Protein AF-A0A5B2Z620-F1 (afdb_monomer_lite)

pLDDT: mean 76.7, std 23.81, range [20.42, 98.31]

Foldseek 3Di:
DDDDDDPPPPPDPDDPDDDDDDDDDDDDDDDDDPDPVVVVVVVVVVVPPPPPQDQDWDWDADPQQQKIFIAGPQWDWDQPPDDVQWRIKTAHDDPDPPDDGQKIKTKGKDAQAPQPDAVVNVCVVVVVVQVVCVVVVQKAWDDWDWDDAPRFIWIWTWIWGPVDVAIKIKIWIWTDHRRMIMIIIMIHHPVCCVVCVVSVVNRRNRMDNHPPPPDDLSNVVSLLVVVVVVLVVLVVVVVVLVSVLVVVVVCVVVVVAALVRNLVVLVVSLVVLVVSLVVLVSDDHDPLLPLLSVLQSLLSVLQSQLSVLSSVCSVPVPVVSNVSSVVSNVSSVVSNVSSVVSSVVSVVVSVVVVVVVVVCVVVPDDPPDD

Radius of gyration: 27.53 Å; chains: 1; bounding box: 83×55×80 Å

Sequence (370 aa):
MQKTVVATTFLCFIVVLVTSAIYFPLGVGKTHSPQDQISQVRNSFQNYKYSNLTNEWLIYKNPDYHIKINYPSFLNADETNLHANQVVKFTIPSNNIHQLPDVEISIYVRSGLSTNATISDFVHDYHSLIYQSTVNGIIRPVSYNISHINGNEVIDQVYYDYSNDRTMKLNTINIIKDGELFSLFYIAQPGSFNQYINDFRNMVDSFVILPEKNTSLISILNNIDKYSHFFASITEQAAKLTGEYQKKIGEFQEGKITNTSMSELTSIYLKNFTNQLEKFEQIEAPKEFKPTKANMSNSFKNEIKSYQLFKDYLLTGNETKNQISTEFLSRSLEDELDAFRSYKDVVNRTFSESIDGLSSSIMGAKPSYL

Secondary structure (DSSP, 8-state):
----SS-SS---SS--------------------TTTHHHHHHHHHTTSSTT---PEEEEEETTTTEEEEEETTSEEE-SSPPTTEEEEEE---S-TTS--SEEEEEEEE--S-TT--HHHHHHHHHHHHHHHHHTTSEEEEEEEEEEETTEEEEEEEEEE-SSSS-EEEEEEEEEETTEEEEEEEEE-TTTHHHHHHHHHHHHHT-EE----S--HHHHHHHHHHHHHHHHHHHHHHHHHHHHHHHHHHHHHTTSS-HHHHHHHHHHHHHHHHHHHHHHHHSPPPGGGHHHHHHHHHHHHHHHHHHHHHHHHHHH--HHHHHHHHHHHHHHHHHHHHHHHHHHHHHHHHHHHHHHHHHHHHHT------

Structure (mmCIF, N/CA/C/O backbone):
data_AF-A0A5B2Z620-F1
#
_entry.id   AF-A0A5B2Z620-F1
#
loop_
_atom_site.group_PDB
_atom_site.id
_atom_site.type_symbol
_atom_site.label_atom_id
_atom_site.label_alt_id
_atom_site.label_comp_id
_atom_site.label_asym_id
_atom_site.label_entity_id
_atom_site.label_seq_id
_atom_site.pdbx_PDB_ins_code
_atom_site.Cartn_x
_atom_site.Cartn_y
_atom_site.Cartn_z
_atom_site.occupancy
_atom_site.B_iso_or_equiv
_atom_site.auth_seq_id
_atom_site.auth_comp_id
_atom_site.auth_asym_id
_atom_site.auth_atom_id
_atom_site.pdbx_PDB_model_num
ATOM 1 N N . MET A 1 1 ? 21.155 34.143 -2.554 1.00 36.59 1 MET A N 1
ATOM 2 C CA . MET A 1 1 ? 19.734 34.544 -2.511 1.00 36.59 1 MET A CA 1
ATOM 3 C C . MET A 1 1 ? 18.938 33.517 -3.302 1.00 36.59 1 MET A C 1
ATOM 5 O O . MET A 1 1 ? 18.836 33.647 -4.507 1.00 36.59 1 MET A O 1
ATOM 9 N N . GLN A 1 2 ? 18.467 32.462 -2.634 1.00 28.12 2 GLN A N 1
ATOM 10 C CA . GLN A 1 2 ? 17.385 31.582 -3.088 1.00 28.12 2 GLN A CA 1
ATOM 11 C C . GLN A 1 2 ? 16.942 30.775 -1.860 1.00 28.12 2 GLN A C 1
ATOM 13 O O . GLN A 1 2 ? 17.594 29.828 -1.436 1.00 28.12 2 GLN A O 1
ATOM 18 N N . LYS A 1 3 ? 15.907 31.301 -1.203 1.00 31.89 3 LYS A N 1
ATOM 19 C CA . LYS A 1 3 ? 15.056 30.596 -0.242 1.00 31.89 3 LYS A CA 1
ATOM 20 C C . LYS A 1 3 ? 13.898 29.976 -1.039 1.00 31.89 3 LYS A C 1
ATOM 22 O O . LYS A 1 3 ? 13.587 30.496 -2.112 1.00 31.89 3 LYS A O 1
ATOM 27 N N . THR A 1 4 ? 13.235 28.982 -0.437 1.00 28.73 4 THR A N 1
ATOM 28 C CA . THR A 1 4 ? 11.974 28.341 -0.881 1.00 28.73 4 THR A CA 1
ATOM 29 C C . THR A 1 4 ? 12.242 27.242 -1.915 1.00 28.73 4 THR A C 1
ATOM 31 O O . THR A 1 4 ? 12.768 27.522 -2.980 1.00 28.73 4 THR A O 1
ATOM 34 N N . VAL A 1 5 ? 12.060 25.955 -1.611 1.00 27.47 5 VAL A N 1
ATOM 35 C CA . VAL A 1 5 ? 10.802 25.206 -1.405 1.00 27.47 5 VAL A CA 1
ATOM 36 C C . VAL A 1 5 ? 11.064 24.085 -0.370 1.00 27.47 5 VAL A C 1
ATOM 38 O O . VAL A 1 5 ? 12.215 23.784 -0.091 1.00 27.47 5 VAL A O 1
ATOM 41 N N . VAL A 1 6 ? 10.022 23.462 0.190 1.00 29.03 6 VAL A N 1
ATOM 42 C CA . VAL A 1 6 ? 10.039 22.424 1.254 1.00 29.03 6 VAL A CA 1
ATOM 43 C C . VAL A 1 6 ? 9.995 22.977 2.689 1.00 29.03 6 VAL A C 1
ATOM 45 O O . VAL A 1 6 ? 10.823 22.687 3.544 1.00 29.03 6 VAL A O 1
ATOM 48 N N . ALA A 1 7 ? 8.965 23.779 2.967 1.00 27.25 7 ALA A N 1
ATOM 49 C CA . ALA A 1 7 ? 8.470 24.009 4.331 1.00 27.25 7 ALA A CA 1
ATOM 50 C C . ALA A 1 7 ? 6.931 24.129 4.384 1.00 27.25 7 ALA A C 1
ATOM 52 O O . ALA A 1 7 ? 6.391 24.732 5.305 1.00 27.25 7 ALA A O 1
ATOM 53 N N . THR A 1 8 ? 6.203 23.589 3.397 1.00 24.66 8 THR A N 1
ATOM 54 C CA . THR A 1 8 ? 4.755 23.853 3.231 1.00 24.66 8 THR A CA 1
ATOM 55 C C . THR A 1 8 ? 3.855 22.632 3.442 1.00 24.66 8 THR A C 1
ATOM 57 O O . THR A 1 8 ? 2.679 22.686 3.113 1.00 24.66 8 THR A O 1
ATOM 60 N N . THR A 1 9 ? 4.345 21.560 4.069 1.00 29.17 9 THR A N 1
ATOM 61 C CA . THR A 1 9 ? 3.486 20.416 4.463 1.00 29.17 9 THR A CA 1
ATOM 62 C C . THR A 1 9 ? 3.386 20.251 5.982 1.00 29.17 9 THR A C 1
ATOM 64 O O . THR A 1 9 ? 2.940 19.226 6.481 1.00 29.17 9 THR A O 1
ATOM 67 N N . PHE A 1 10 ? 3.791 21.267 6.747 1.00 32.22 10 PHE A N 1
ATOM 68 C CA . PHE A 1 10 ? 3.894 21.190 8.205 1.00 32.22 10 PHE A CA 1
ATOM 69 C C . PHE A 1 10 ? 2.972 22.200 8.897 1.00 32.22 10 PHE A C 1
ATOM 71 O O . PHE A 1 10 ? 3.429 23.076 9.624 1.00 32.22 10 PHE A O 1
ATOM 78 N N . LEU A 1 11 ? 1.661 22.101 8.643 1.00 25.75 11 LEU A N 1
ATOM 79 C CA . LEU A 1 11 ? 0.634 22.747 9.469 1.00 25.75 11 LEU A CA 1
ATOM 80 C C . LEU A 1 11 ? -0.768 22.159 9.202 1.00 25.75 11 LEU A C 1
ATOM 82 O O . LEU A 1 11 ? -1.590 22.796 8.556 1.00 25.75 11 LEU A O 1
ATOM 86 N N . CYS A 1 12 ? -1.054 20.942 9.674 1.00 24.61 12 CYS A N 1
ATOM 87 C CA . CYS A 1 12 ? -2.445 20.450 9.769 1.00 24.61 12 CYS A CA 1
ATOM 88 C C . CYS A 1 12 ? -2.764 19.658 11.050 1.00 24.61 12 CYS A C 1
ATOM 90 O O . CYS A 1 12 ? -3.906 19.260 11.240 1.00 24.61 12 CYS A O 1
ATOM 92 N N . PHE A 1 13 ? -1.824 19.497 11.986 1.00 28.72 13 PHE A N 1
ATOM 93 C CA . PHE A 1 13 ? -2.125 18.905 13.293 1.00 28.72 13 PHE A CA 1
ATOM 94 C C . PHE A 1 13 ? -2.287 19.991 14.351 1.00 28.72 13 PHE A C 1
ATOM 96 O O . PHE A 1 13 ? -1.330 20.404 14.995 1.00 28.72 13 PHE A O 1
ATOM 103 N N . ILE A 1 14 ? -3.517 20.493 14.407 1.00 30.06 14 ILE A N 1
ATOM 104 C CA . ILE A 1 14 ? -4.308 21.025 15.526 1.00 30.06 14 ILE A CA 1
ATOM 105 C C . ILE A 1 14 ? -5.443 21.746 14.804 1.00 30.06 14 ILE A C 1
ATOM 107 O O . ILE A 1 14 ? -5.203 22.804 14.239 1.00 30.06 14 ILE A O 1
ATOM 111 N N . VAL A 1 15 ? -6.620 21.120 14.745 1.00 25.41 15 VAL A N 1
ATOM 112 C CA . VAL A 1 15 ? -7.970 21.716 14.721 1.00 25.41 15 VAL A CA 1
ATOM 113 C C . VAL A 1 15 ? -8.945 20.570 14.411 1.00 25.41 15 VAL A C 1
ATOM 115 O O . VAL A 1 15 ? -9.320 20.302 13.275 1.00 25.41 15 VAL A O 1
ATOM 118 N N . VAL A 1 16 ? -9.386 19.889 15.469 1.00 28.22 16 VAL A N 1
ATOM 119 C CA . VAL A 1 16 ? -10.811 19.575 15.575 1.00 28.22 16 VAL A CA 1
ATOM 120 C C . VAL A 1 16 ? -11.455 20.890 15.995 1.00 28.22 16 VAL A C 1
ATOM 122 O O . VAL A 1 16 ? -11.247 21.314 17.127 1.00 28.22 16 VAL A O 1
ATOM 125 N N . LEU A 1 17 ? -12.114 21.571 15.051 1.00 26.08 17 LEU A N 1
ATOM 126 C CA . LEU A 1 17 ? -13.265 22.478 15.204 1.00 26.08 17 LEU A CA 1
ATOM 127 C C . LEU A 1 17 ? -13.460 23.316 13.918 1.00 26.08 17 LEU A C 1
ATOM 129 O O . LEU A 1 17 ? -12.515 23.892 13.400 1.00 26.08 17 LEU A O 1
ATOM 133 N N . VAL A 1 18 ? -14.727 23.467 13.506 1.00 23.94 18 VAL A N 1
ATOM 134 C CA . VAL A 1 18 ? -15.279 24.463 12.550 1.00 23.94 18 VAL A CA 1
ATOM 135 C C . VAL A 1 18 ? -15.608 23.982 11.106 1.00 23.94 18 VAL A C 1
ATOM 137 O O . VAL A 1 18 ? -14.841 24.117 10.164 1.00 23.94 18 VAL A O 1
ATOM 140 N N . THR A 1 19 ? -16.854 23.483 10.987 1.00 25.47 19 THR A N 1
ATOM 141 C CA . THR A 1 19 ? -17.913 23.757 9.967 1.00 25.47 19 THR A CA 1
ATOM 142 C C . THR A 1 19 ? -17.818 23.323 8.485 1.00 25.47 19 THR A C 1
ATOM 144 O O . THR A 1 19 ? -17.170 23.954 7.665 1.00 25.47 19 THR A O 1
ATOM 147 N N . SER A 1 20 ? -18.635 22.309 8.155 1.00 24.14 20 SER A N 1
ATOM 148 C CA . SER A 1 20 ? -19.767 22.238 7.186 1.00 24.14 20 SER A CA 1
ATOM 149 C C . SER A 1 20 ? -19.879 23.091 5.893 1.00 24.14 20 SER A C 1
ATOM 151 O O . SER A 1 20 ? -19.819 24.313 5.959 1.00 24.14 20 SER A O 1
ATOM 153 N N . ALA A 1 21 ? -20.399 22.396 4.848 1.00 24.11 21 ALA A N 1
ATOM 154 C CA . ALA A 1 21 ? -21.363 22.803 3.782 1.00 24.11 21 ALA A CA 1
ATOM 155 C C . ALA A 1 21 ? -20.802 23.426 2.466 1.00 24.11 21 ALA A C 1
ATOM 157 O O . ALA A 1 21 ? -19.840 24.167 2.544 1.00 24.11 21 ALA A O 1
ATOM 158 N N . ILE A 1 22 ? -21.315 23.271 1.220 1.00 26.27 22 ILE A N 1
ATOM 159 C CA . ILE A 1 22 ? -22.449 22.590 0.533 1.00 26.27 22 ILE A CA 1
ATOM 160 C C . ILE A 1 22 ? -22.339 22.910 -1.020 1.00 26.27 22 ILE A C 1
ATOM 162 O O . ILE A 1 22 ? -21.752 23.927 -1.371 1.00 26.27 22 ILE A O 1
ATOM 166 N N . TYR A 1 23 ? -23.005 22.123 -1.900 1.00 21.84 23 TYR A N 1
ATOM 167 C CA . TYR A 1 23 ? -23.559 22.392 -3.276 1.00 21.84 23 TYR A CA 1
ATOM 168 C C . TYR A 1 23 ? -22.793 22.129 -4.619 1.00 21.84 23 TYR A C 1
ATOM 170 O O . TYR A 1 23 ? -21.728 22.656 -4.910 1.00 21.84 23 TYR A O 1
ATOM 178 N N . PHE A 1 24 ? -23.500 21.338 -5.452 1.00 20.42 24 PHE A N 1
ATOM 179 C CA . PHE A 1 24 ? -23.490 20.952 -6.895 1.00 20.42 24 PHE A CA 1
ATOM 180 C C . PHE A 1 24 ? -24.088 22.072 -7.829 1.00 20.42 24 PHE A C 1
ATOM 182 O O . PHE A 1 24 ? -24.527 23.066 -7.251 1.00 20.42 24 PHE A O 1
ATOM 189 N N . PRO A 1 25 ? -24.370 21.933 -9.170 1.00 34.56 25 PRO A N 1
ATOM 190 C CA . PRO A 1 25 ? -23.857 21.081 -10.281 1.00 34.56 25 PRO A CA 1
ATOM 191 C C . PRO A 1 25 ? -23.851 21.713 -11.742 1.00 34.56 25 PRO A C 1
ATOM 193 O O . PRO A 1 25 ? -24.209 22.867 -11.936 1.00 34.56 25 PRO A O 1
ATOM 196 N N . LEU A 1 26 ? -23.591 20.851 -12.760 1.00 23.80 26 LEU A N 1
ATOM 197 C CA . LEU A 1 26 ? -24.113 20.746 -14.164 1.00 23.80 26 LEU A CA 1
ATOM 198 C C . LEU A 1 26 ? -23.683 21.697 -15.320 1.00 23.80 26 LEU A C 1
ATOM 200 O O . LEU A 1 26 ? -23.767 22.915 -15.230 1.00 23.80 26 LEU A O 1
ATOM 204 N N . GLY A 1 27 ? -23.440 21.095 -16.505 1.00 21.48 27 GLY A N 1
ATOM 205 C CA . GLY A 1 27 ? -23.559 21.746 -17.828 1.00 21.48 27 GLY A CA 1
ATOM 206 C C . GLY A 1 27 ? -23.139 20.877 -19.034 1.00 21.48 27 GLY A C 1
ATOM 207 O O . GLY A 1 27 ? -22.035 20.356 -19.060 1.00 21.48 27 GLY A O 1
ATOM 208 N N . VAL A 1 28 ? -24.027 20.718 -20.025 1.00 25.19 28 VAL A N 1
ATOM 209 C CA . VAL A 1 28 ? -24.058 19.700 -21.107 1.00 25.19 28 VAL A CA 1
ATOM 210 C C . VAL A 1 28 ? -23.745 20.321 -22.484 1.00 25.19 28 VAL A C 1
ATOM 212 O O . VAL A 1 28 ? -24.116 21.467 -22.713 1.00 25.19 28 VAL A O 1
ATOM 215 N N . GLY A 1 29 ? -23.197 19.563 -23.450 1.00 21.88 29 GLY A N 1
ATOM 216 C CA . GLY A 1 29 ? -23.268 19.937 -24.878 1.00 21.88 29 GLY A CA 1
ATOM 217 C C . GLY A 1 29 ? -22.596 18.968 -25.867 1.00 21.88 29 GLY A C 1
ATOM 218 O O . GLY A 1 29 ? -21.385 18.795 -25.835 1.00 21.88 29 GLY A O 1
ATOM 219 N N . LYS A 1 30 ? -23.385 18.354 -26.765 1.00 26.14 30 LYS A N 1
ATOM 220 C CA . LYS A 1 30 ? -22.972 17.479 -27.892 1.00 26.14 30 LYS A CA 1
ATOM 221 C C . LYS A 1 30 ? -22.801 18.276 -29.200 1.00 26.14 30 LYS A C 1
ATOM 223 O O . LYS A 1 30 ? -23.528 19.244 -29.392 1.00 26.14 30 LYS A O 1
ATOM 228 N N . THR A 1 31 ? -21.983 17.784 -30.145 1.00 24.66 31 THR A N 1
ATOM 229 C CA . THR A 1 31 ? -22.314 17.540 -31.586 1.00 24.66 31 THR A CA 1
ATOM 230 C C . THR A 1 31 ? -21.107 16.963 -32.371 1.00 24.66 31 THR A C 1
ATOM 232 O O . THR A 1 31 ? -19.966 17.111 -31.951 1.00 24.66 31 THR A O 1
ATOM 235 N N . HIS A 1 32 ? -21.379 16.197 -33.442 1.00 25.50 32 HIS A N 1
ATOM 236 C CA . HIS A 1 32 ? -20.504 15.229 -34.150 1.00 25.50 32 HIS A CA 1
ATOM 237 C C . HIS A 1 32 ? -19.580 15.823 -35.245 1.00 25.50 32 HIS A C 1
ATOM 239 O O . HIS A 1 32 ? -19.980 16.727 -35.967 1.00 25.50 32 HIS A O 1
ATOM 245 N N . SER A 1 33 ? -18.303 15.408 -35.274 1.00 32.59 33 SER A N 1
ATOM 246 C CA . SER A 1 33 ? -17.566 14.487 -36.191 1.00 32.59 33 SER A CA 1
ATOM 247 C C . SER A 1 33 ? -17.372 14.870 -37.675 1.00 32.59 33 SER A C 1
ATOM 249 O O . SER A 1 33 ? -18.254 14.653 -38.503 1.00 32.59 33 SER A O 1
ATOM 251 N N . PRO A 1 34 ? -16.130 15.278 -38.021 1.00 26.19 34 PRO A N 1
ATOM 252 C CA . PRO A 1 34 ? -15.514 15.172 -39.354 1.00 26.19 34 PRO A CA 1
ATOM 253 C C . PRO A 1 34 ? -14.462 14.032 -39.479 1.00 26.19 34 PRO A C 1
ATOM 255 O O . PRO A 1 34 ? -13.553 14.108 -40.308 1.00 26.19 34 PRO A O 1
ATOM 258 N N . GLN A 1 35 ? -14.498 12.999 -38.624 1.00 29.34 35 GLN A N 1
ATOM 259 C CA . GLN A 1 35 ? -13.332 12.126 -38.369 1.00 29.34 35 GLN A CA 1
ATOM 260 C C . GLN A 1 35 ? -13.066 10.988 -39.377 1.00 29.34 35 GLN A C 1
ATOM 262 O O . GLN A 1 35 ? -11.947 10.466 -39.404 1.00 29.34 35 GLN A O 1
ATOM 267 N N . ASP A 1 36 ? -13.999 10.647 -40.265 1.00 31.50 36 ASP A N 1
ATOM 268 C CA . ASP A 1 36 ? -13.849 9.430 -41.085 1.00 31.50 36 ASP A CA 1
ATOM 269 C C . ASP A 1 36 ? -13.071 9.624 -42.397 1.00 31.50 36 ASP A C 1
ATOM 271 O O . ASP A 1 36 ? -12.568 8.657 -42.964 1.00 31.50 36 ASP A O 1
ATOM 275 N N . GLN A 1 37 ? -12.851 10.865 -42.846 1.00 29.36 37 GLN A N 1
ATOM 276 C CA . GLN A 1 37 ? -12.058 11.142 -44.058 1.00 29.36 37 GLN A CA 1
ATOM 277 C C . GLN A 1 37 ? -10.590 11.503 -43.765 1.00 29.36 37 GLN A C 1
ATOM 279 O O . GLN A 1 37 ? -9.735 11.411 -44.643 1.00 29.36 37 GLN A O 1
ATOM 284 N N . ILE A 1 38 ? -10.258 11.830 -42.510 1.00 30.38 38 ILE A N 1
ATOM 285 C CA . ILE A 1 38 ? -8.881 12.135 -42.079 1.00 30.38 38 ILE A CA 1
ATOM 286 C C . ILE A 1 38 ? -8.110 10.852 -41.707 1.00 30.38 38 ILE A C 1
ATOM 288 O O . ILE A 1 38 ? -6.882 10.806 -41.804 1.00 30.38 38 ILE A O 1
ATOM 292 N N . SER A 1 39 ? -8.814 9.778 -41.346 1.00 31.75 39 SER A N 1
ATOM 293 C CA . SER A 1 39 ? -8.210 8.522 -40.879 1.00 31.75 39 SER A CA 1
ATOM 294 C C . SER A 1 39 ? -7.532 7.709 -41.993 1.00 31.75 39 SER A C 1
ATOM 296 O O . SER A 1 39 ? -6.534 7.040 -41.735 1.00 31.75 39 SER A O 1
ATOM 298 N N . GLN A 1 40 ? -7.980 7.823 -43.250 1.00 29.34 40 GLN A N 1
ATOM 299 C CA . GLN A 1 40 ? -7.362 7.098 -44.373 1.00 29.34 40 GLN A CA 1
ATOM 300 C C . GLN A 1 40 ? -6.086 7.766 -44.915 1.00 29.34 40 GLN A C 1
ATOM 302 O O . GLN A 1 40 ? -5.177 7.061 -45.340 1.00 29.34 40 GLN A O 1
ATOM 307 N N . VAL A 1 41 ? -5.953 9.095 -44.815 1.00 30.69 41 VAL A N 1
ATOM 308 C CA . VAL A 1 41 ? -4.718 9.815 -45.197 1.00 30.69 41 VAL A CA 1
ATOM 309 C C . VAL A 1 41 ? -3.681 9.789 -44.063 1.00 30.69 41 VAL A C 1
ATOM 311 O O . VAL A 1 41 ? -2.478 9.763 -44.311 1.00 30.69 41 VAL A O 1
ATOM 314 N N . ARG A 1 42 ? -4.117 9.726 -42.798 1.00 30.62 42 ARG A N 1
ATOM 315 C CA . ARG A 1 42 ? -3.221 9.657 -41.629 1.00 30.62 42 ARG A CA 1
ATOM 316 C C . ARG A 1 42 ? -2.478 8.317 -41.525 1.00 30.62 42 ARG A C 1
ATOM 318 O O . ARG A 1 42 ? -1.306 8.311 -41.156 1.00 30.62 42 ARG A O 1
ATOM 325 N N . ASN A 1 43 ? -3.106 7.211 -41.929 1.00 31.44 43 ASN A N 1
ATOM 326 C CA . ASN A 1 43 ? -2.484 5.882 -41.898 1.00 31.44 43 ASN A CA 1
ATOM 327 C C . ASN A 1 43 ? -1.395 5.690 -42.971 1.00 31.44 43 ASN A C 1
ATOM 329 O O . ASN A 1 43 ? -0.460 4.924 -42.755 1.00 31.44 43 ASN A O 1
ATOM 333 N N . SER A 1 44 ? -1.436 6.433 -44.085 1.00 27.84 44 SER A N 1
ATOM 334 C CA . SER A 1 44 ? -0.376 6.387 -45.106 1.00 27.84 44 SER A CA 1
ATOM 335 C C . SER A 1 44 ? 0.872 7.214 -44.758 1.00 27.84 44 SER A C 1
ATOM 337 O O . SER A 1 44 ? 1.922 6.987 -45.349 1.00 27.84 44 SER A O 1
ATOM 339 N N . PHE A 1 45 ? 0.799 8.132 -43.784 1.00 28.67 45 PHE A N 1
ATOM 340 C CA . PHE A 1 45 ? 1.950 8.940 -43.341 1.00 28.67 45 PHE A CA 1
ATOM 341 C C . PHE A 1 45 ? 2.707 8.354 -42.134 1.00 28.67 45 PHE A C 1
ATOM 343 O O . PHE A 1 45 ? 3.865 8.711 -41.922 1.00 28.67 45 PHE A O 1
ATOM 350 N N . GLN A 1 46 ? 2.102 7.440 -41.366 1.00 33.41 46 GLN A N 1
ATOM 351 C CA . GLN A 1 46 ? 2.739 6.830 -40.186 1.00 33.41 46 GLN A CA 1
ATOM 352 C C . GLN A 1 46 ? 3.788 5.761 -40.542 1.00 33.41 46 GLN A C 1
ATOM 354 O O . GLN A 1 46 ? 4.789 5.621 -39.845 1.00 33.41 46 GLN A O 1
ATOM 359 N N . ASN A 1 47 ? 3.646 5.086 -41.687 1.00 33.88 47 ASN A N 1
ATOM 360 C CA . ASN A 1 47 ? 4.603 4.058 -42.117 1.00 33.88 47 ASN A CA 1
ATOM 361 C C . ASN A 1 47 ? 5.914 4.616 -42.701 1.00 33.88 47 ASN A C 1
ATOM 363 O O . ASN A 1 47 ? 6.851 3.854 -42.914 1.00 33.88 47 ASN A O 1
ATOM 367 N N . TYR A 1 48 ? 6.012 5.928 -42.952 1.00 29.31 48 TYR A N 1
ATOM 368 C CA . TYR A 1 48 ? 7.176 6.519 -43.629 1.00 29.31 48 TYR A CA 1
ATOM 369 C C . TYR A 1 48 ? 8.184 7.194 -42.681 1.00 29.31 48 TYR A C 1
ATOM 371 O O . TYR A 1 48 ? 9.257 7.593 -43.125 1.00 29.31 48 TYR A O 1
ATOM 379 N N . LYS A 1 49 ? 7.871 7.354 -41.383 1.00 38.25 49 LYS A N 1
ATOM 380 C CA . LYS A 1 49 ? 8.659 8.231 -40.489 1.00 38.25 49 LYS A CA 1
ATOM 381 C C . LYS A 1 49 ? 9.596 7.536 -39.497 1.00 38.25 49 LYS A C 1
ATOM 383 O O . LYS A 1 49 ? 10.319 8.231 -38.791 1.00 38.25 49 LYS A O 1
ATOM 388 N N . TYR A 1 50 ? 9.646 6.206 -39.472 1.00 45.75 50 TYR A N 1
ATOM 389 C CA . TYR A 1 50 ? 10.440 5.467 -38.479 1.00 45.75 50 TYR A CA 1
ATOM 390 C C . TYR A 1 50 ? 11.556 4.589 -39.063 1.00 45.75 50 TYR A C 1
ATOM 392 O O . TYR A 1 50 ? 12.256 3.920 -38.312 1.00 45.75 50 TYR A O 1
ATOM 400 N N . SER A 1 51 ? 11.806 4.633 -40.375 1.00 40.94 51 SER A N 1
ATOM 401 C CA . SER A 1 51 ? 12.863 3.831 -41.014 1.00 40.94 51 SER A CA 1
ATOM 402 C C . SER A 1 51 ? 14.296 4.345 -40.786 1.00 40.94 51 SER A C 1
ATOM 404 O O . SER A 1 51 ? 15.229 3.723 -41.277 1.00 40.94 51 SER A O 1
ATOM 406 N N . ASN A 1 52 ? 14.477 5.459 -40.062 1.00 42.25 52 ASN A N 1
ATOM 407 C CA . ASN A 1 52 ? 15.779 6.087 -39.778 1.00 42.25 52 ASN A CA 1
ATOM 408 C C . ASN A 1 52 ? 16.000 6.370 -38.277 1.00 42.25 52 ASN A C 1
ATOM 410 O O . ASN A 1 52 ? 16.747 7.282 -37.923 1.00 42.25 52 ASN A O 1
ATOM 414 N N . LEU A 1 53 ? 15.340 5.631 -37.380 1.00 54.03 53 LEU A N 1
ATOM 415 C CA . LEU A 1 53 ? 15.713 5.664 -35.966 1.00 54.03 53 LEU A CA 1
ATOM 416 C C . LEU A 1 53 ? 17.070 4.970 -35.813 1.00 54.03 53 LEU A C 1
ATOM 418 O O . LEU A 1 53 ? 17.254 3.842 -36.266 1.00 54.03 53 LEU A O 1
ATOM 422 N N . THR A 1 54 ? 18.045 5.659 -35.228 1.00 51.50 54 THR A N 1
ATOM 423 C CA . THR A 1 54 ? 19.331 5.048 -34.897 1.00 51.50 54 THR A CA 1
ATOM 424 C C . THR A 1 54 ? 19.087 3.960 -33.848 1.00 51.50 54 THR A C 1
ATOM 426 O O . THR A 1 54 ? 18.479 4.222 -32.815 1.00 51.50 54 THR A O 1
ATOM 429 N N . ASN A 1 55 ? 19.547 2.730 -34.104 1.00 67.75 55 ASN A N 1
ATOM 430 C CA . ASN A 1 55 ? 19.430 1.575 -33.193 1.00 67.75 55 ASN A CA 1
ATOM 431 C C . ASN A 1 55 ? 20.357 1.694 -31.964 1.00 67.75 55 ASN A C 1
ATOM 433 O O . ASN A 1 55 ? 20.998 0.727 -31.549 1.00 67.75 55 ASN A O 1
ATOM 437 N N . GLU A 1 56 ? 20.496 2.893 -31.408 1.00 89.44 56 GLU A N 1
ATOM 438 C CA . GLU A 1 56 ? 21.282 3.116 -30.205 1.00 89.44 56 GLU A CA 1
ATOM 439 C C . GLU A 1 56 ? 20.478 2.677 -28.982 1.00 89.44 56 GLU A C 1
ATOM 441 O O . GLU A 1 56 ? 19.305 3.013 -28.828 1.00 89.44 56 GLU A O 1
ATOM 446 N N . TRP A 1 57 ? 21.120 1.907 -28.107 1.00 92.94 57 TRP A N 1
ATOM 447 C CA . TRP A 1 57 ? 20.534 1.451 -26.853 1.00 92.94 57 TRP A CA 1
ATOM 448 C C . TRP A 1 57 ? 20.997 2.363 -25.721 1.00 92.94 57 TRP A C 1
ATOM 450 O O . TRP A 1 57 ? 22.192 2.485 -25.450 1.00 92.94 57 TRP A O 1
ATOM 460 N N . LEU A 1 58 ? 20.040 2.998 -25.057 1.00 93.50 58 LEU A N 1
ATOM 461 C CA . LEU A 1 58 ? 20.248 3.802 -23.863 1.00 93.50 58 LEU A CA 1
ATOM 462 C C . LEU A 1 58 ? 20.140 2.929 -22.614 1.00 93.50 58 LEU A C 1
ATOM 464 O O . LEU A 1 58 ? 19.633 1.810 -22.652 1.00 93.50 58 LEU A O 1
ATOM 468 N N . ILE A 1 59 ? 20.623 3.450 -21.488 1.00 96.12 59 ILE A N 1
ATOM 469 C CA . ILE A 1 59 ? 20.560 2.774 -20.193 1.00 96.12 59 ILE A CA 1
ATOM 470 C C . ILE A 1 59 ? 19.684 3.595 -19.257 1.00 96.12 59 ILE A C 1
ATOM 472 O O . ILE A 1 59 ? 20.023 4.731 -18.930 1.00 96.12 59 ILE A O 1
ATOM 476 N N . TYR A 1 60 ? 18.609 2.990 -18.769 1.00 96.75 60 TYR A N 1
ATOM 477 C CA . TYR A 1 60 ? 17.823 3.502 -17.658 1.00 96.75 60 TYR A CA 1
ATOM 478 C C . TYR A 1 60 ? 18.320 2.881 -16.349 1.00 96.75 60 TYR A C 1
ATOM 480 O O . TYR A 1 60 ? 18.624 1.686 -16.285 1.00 96.75 60 TYR A O 1
ATOM 488 N N . LYS A 1 61 ? 18.425 3.701 -15.304 1.00 94.56 61 LYS A N 1
ATOM 489 C CA . LYS A 1 61 ? 18.758 3.269 -13.945 1.00 94.56 61 LYS A CA 1
ATOM 490 C C . LYS A 1 61 ? 17.804 3.950 -12.984 1.00 94.56 61 LYS A C 1
ATOM 492 O O . LYS A 1 61 ? 17.726 5.173 -13.007 1.00 94.56 61 LYS A O 1
ATOM 497 N N . ASN A 1 62 ? 17.188 3.170 -12.107 1.00 93.38 62 ASN A N 1
ATOM 498 C CA . ASN A 1 62 ? 16.456 3.710 -10.976 1.00 93.38 62 ASN A CA 1
ATOM 499 C C . ASN A 1 62 ? 17.198 3.341 -9.682 1.00 93.38 62 ASN A C 1
ATOM 501 O O . ASN A 1 62 ? 17.292 2.152 -9.356 1.00 93.38 62 ASN A O 1
ATOM 505 N N . PRO A 1 63 ? 17.779 4.320 -8.967 1.00 84.06 63 PRO A N 1
ATOM 506 C CA . PRO A 1 63 ? 18.521 4.046 -7.745 1.00 84.06 63 PRO A CA 1
ATOM 507 C C . PRO A 1 63 ? 17.619 3.622 -6.581 1.00 84.06 63 PRO A C 1
ATOM 509 O O . PRO A 1 63 ? 18.113 2.906 -5.715 1.00 84.06 63 PRO A O 1
ATOM 512 N N . ASP A 1 64 ? 16.342 4.011 -6.576 1.00 83.94 64 ASP A N 1
ATOM 513 C CA . ASP A 1 64 ? 15.408 3.762 -5.470 1.00 83.94 64 ASP A CA 1
ATOM 514 C C . ASP A 1 64 ? 14.940 2.310 -5.418 1.00 83.94 64 ASP A C 1
ATOM 516 O O . ASP A 1 64 ? 14.748 1.766 -4.336 1.00 83.94 64 ASP A O 1
ATOM 520 N N . TYR A 1 65 ? 14.804 1.687 -6.589 1.00 89.88 65 TYR A N 1
ATOM 521 C CA . TYR A 1 65 ? 14.437 0.276 -6.744 1.00 89.88 65 TYR A CA 1
ATOM 522 C C . TYR A 1 65 ? 15.618 -0.605 -7.162 1.00 89.88 65 TYR A C 1
ATOM 524 O O . TYR A 1 65 ? 15.442 -1.773 -7.490 1.00 89.88 65 TYR A O 1
ATOM 532 N N . HIS A 1 66 ? 16.827 -0.038 -7.204 1.00 91.00 66 HIS A N 1
ATOM 533 C CA . HIS A 1 66 ? 18.055 -0.741 -7.580 1.00 91.00 66 HIS A CA 1
ATOM 534 C C . HIS A 1 66 ? 17.963 -1.485 -8.924 1.00 91.00 66 HIS A C 1
ATOM 536 O O . HIS A 1 66 ? 18.598 -2.517 -9.117 1.00 91.00 66 HIS A O 1
ATOM 542 N N . ILE A 1 67 ? 17.217 -0.949 -9.890 1.00 94.81 67 ILE A N 1
ATOM 543 C CA . ILE A 1 67 ? 17.055 -1.569 -11.210 1.00 94.81 67 ILE A CA 1
ATOM 544 C C . ILE A 1 67 ? 17.872 -0.853 -12.281 1.00 94.81 67 ILE A C 1
ATOM 546 O O . ILE A 1 67 ? 18.089 0.363 -12.251 1.00 94.81 67 ILE A O 1
ATOM 550 N N . LYS A 1 68 ? 18.291 -1.625 -13.280 1.00 96.12 68 LYS A N 1
ATOM 551 C CA . LYS A 1 68 ? 18.840 -1.132 -14.541 1.00 96.12 68 LYS A CA 1
ATOM 552 C C . LYS A 1 68 ? 18.203 -1.894 -15.698 1.00 96.12 68 LYS A C 1
ATOM 554 O O . LYS A 1 68 ? 18.034 -3.106 -15.614 1.00 96.12 68 LYS A O 1
ATOM 559 N N . ILE A 1 69 ? 17.922 -1.192 -16.791 1.00 97.56 69 ILE A N 1
ATOM 560 C CA . ILE A 1 69 ? 17.459 -1.788 -18.047 1.00 97.56 69 ILE A CA 1
ATOM 561 C C . ILE A 1 69 ? 18.019 -0.994 -19.229 1.00 97.56 69 ILE A C 1
ATOM 563 O O . ILE A 1 69 ? 18.157 0.229 -19.151 1.00 97.56 69 ILE A O 1
ATOM 567 N N . ASN A 1 70 ? 18.373 -1.673 -20.315 1.00 97.44 70 ASN A N 1
ATOM 568 C CA . ASN A 1 70 ? 18.676 -1.008 -21.575 1.00 97.44 70 ASN A CA 1
ATOM 569 C C . ASN A 1 70 ? 17.372 -0.801 -22.352 1.00 97.44 70 ASN A C 1
ATOM 571 O O . ASN A 1 70 ? 16.489 -1.649 -22.291 1.00 97.44 70 ASN A O 1
ATOM 575 N N . TYR A 1 71 ? 17.252 0.292 -23.100 1.00 96.06 71 TYR A N 1
ATOM 576 C CA . TYR A 1 71 ? 16.077 0.575 -23.924 1.00 96.06 71 TYR A CA 1
ATOM 577 C C . TYR A 1 71 ? 16.466 1.268 -25.237 1.00 96.06 71 TYR A C 1
ATOM 579 O O . TYR A 1 71 ? 17.471 1.982 -25.264 1.00 96.06 71 TYR A O 1
ATOM 587 N N . PRO A 1 72 ? 15.712 1.080 -26.332 1.00 93.31 72 PRO A N 1
ATOM 588 C CA . PRO A 1 72 ? 15.984 1.778 -27.584 1.00 93.31 72 PRO A CA 1
ATOM 589 C C . PRO A 1 72 ? 15.849 3.297 -27.443 1.00 93.31 72 PRO A C 1
ATOM 591 O O . PRO A 1 72 ? 14.883 3.785 -26.859 1.00 93.31 72 PRO A O 1
ATOM 594 N N . SER A 1 73 ? 16.768 4.053 -28.043 1.00 90.69 73 SER A N 1
ATOM 595 C CA . SER A 1 73 ? 16.807 5.524 -27.985 1.00 90.69 73 SER A CA 1
ATOM 596 C C . SER A 1 73 ? 15.575 6.221 -28.569 1.00 90.69 73 SER A C 1
ATOM 598 O O . SER A 1 73 ? 15.331 7.391 -28.283 1.00 90.69 73 SER A O 1
ATOM 600 N N . PHE A 1 74 ? 14.784 5.516 -29.382 1.00 87.38 74 PHE A N 1
ATOM 601 C CA . PHE A 1 74 ? 13.535 6.038 -29.928 1.00 87.38 74 PHE A CA 1
ATOM 602 C C . PHE A 1 74 ? 12.374 6.036 -28.929 1.00 87.38 74 PHE A C 1
ATOM 604 O O . PHE A 1 74 ? 11.340 6.646 -29.209 1.00 87.38 74 PHE A O 1
ATOM 611 N N . LEU A 1 75 ? 12.512 5.343 -27.796 1.00 91.38 75 LEU A N 1
ATOM 612 C CA . LEU A 1 75 ? 11.556 5.405 -26.700 1.00 91.38 75 LEU A CA 1
ATOM 613 C C . LEU A 1 75 ? 11.938 6.536 -25.746 1.00 91.38 75 LEU A C 1
ATOM 615 O O . LEU A 1 75 ? 13.101 6.713 -25.394 1.00 91.38 75 LEU A O 1
ATOM 619 N N . ASN A 1 76 ? 10.937 7.270 -25.276 1.00 92.62 76 ASN A N 1
ATOM 620 C CA . ASN A 1 76 ? 11.089 8.236 -24.203 1.00 92.62 76 ASN A CA 1
ATOM 621 C C . ASN A 1 76 ? 10.816 7.562 -22.855 1.00 92.62 76 ASN A C 1
ATOM 623 O O . ASN A 1 76 ? 9.710 7.057 -22.655 1.00 92.62 76 ASN A O 1
ATOM 627 N N . ALA A 1 77 ? 11.796 7.581 -21.951 1.00 95.00 77 ALA A N 1
ATOM 628 C CA . ALA A 1 77 ? 11.628 7.169 -20.561 1.00 95.00 77 ALA A CA 1
ATOM 629 C C . ALA A 1 77 ? 11.075 8.342 -19.736 1.00 95.00 77 ALA A C 1
ATOM 631 O O . ALA A 1 77 ? 11.679 9.412 -19.701 1.00 95.00 77 ALA A O 1
ATOM 632 N N . ASP A 1 78 ? 9.934 8.149 -19.079 1.00 92.62 78 ASP A N 1
ATOM 633 C CA . ASP A 1 78 ? 9.249 9.172 -18.287 1.00 92.62 78 ASP A CA 1
ATOM 634 C C . ASP A 1 78 ? 8.912 8.628 -16.891 1.00 92.62 78 ASP A C 1
ATOM 636 O O . ASP A 1 78 ? 8.343 7.542 -16.752 1.00 92.62 78 ASP A O 1
ATOM 640 N N . GLU A 1 79 ? 9.270 9.398 -15.865 1.00 93.69 79 GLU A N 1
ATOM 641 C CA . GLU A 1 79 ? 9.009 9.103 -14.450 1.00 93.69 79 GLU A CA 1
ATOM 642 C C . GLU A 1 79 ? 7.916 10.011 -13.851 1.00 93.69 79 GLU A C 1
ATOM 644 O O . GLU A 1 79 ? 7.697 10.045 -12.642 1.00 93.69 79 GLU A O 1
ATOM 649 N N . THR A 1 80 ? 7.221 10.787 -14.685 1.00 90.06 80 THR A N 1
ATOM 650 C CA . THR A 1 80 ? 6.187 11.733 -14.254 1.00 90.06 80 THR A CA 1
ATOM 651 C C . THR A 1 80 ? 4.774 11.196 -14.486 1.00 90.06 80 THR A C 1
ATOM 653 O O . THR A 1 80 ? 4.511 10.421 -15.414 1.00 90.06 80 THR A O 1
ATOM 656 N N . ASN A 1 81 ? 3.829 11.651 -13.649 1.00 89.06 81 ASN A N 1
ATOM 657 C CA . ASN A 1 81 ? 2.406 11.284 -13.716 1.00 89.06 81 ASN A CA 1
ATOM 658 C C . ASN A 1 81 ? 2.188 9.762 -13.783 1.00 89.06 81 ASN A C 1
ATOM 660 O O . ASN A 1 81 ? 1.434 9.267 -14.622 1.00 89.06 81 ASN A O 1
ATOM 664 N N . LEU A 1 82 ? 2.915 9.032 -12.941 1.00 90.25 82 LEU A N 1
ATOM 665 C CA . LEU A 1 82 ? 2.899 7.578 -12.896 1.00 90.25 82 LEU A CA 1
ATOM 666 C C . LEU A 1 82 ? 1.713 7.054 -12.080 1.00 90.25 82 LEU A C 1
ATOM 668 O O . LEU A 1 82 ? 1.245 7.697 -11.137 1.00 90.25 82 LEU A O 1
ATOM 672 N N . HIS A 1 83 ? 1.242 5.860 -12.428 1.00 89.31 83 HIS A N 1
ATOM 673 C CA . HIS A 1 83 ? 0.308 5.114 -11.594 1.00 89.31 83 HIS A CA 1
ATOM 674 C C . HIS A 1 83 ? 0.977 4.649 -10.294 1.00 89.31 83 HIS A C 1
ATOM 676 O O . HIS A 1 83 ? 2.201 4.587 -10.186 1.00 89.31 83 HIS A O 1
ATOM 682 N N . ALA A 1 84 ? 0.168 4.271 -9.300 1.00 86.31 84 ALA A N 1
ATOM 683 C CA . ALA A 1 84 ? 0.691 3.684 -8.070 1.00 86.31 84 ALA A CA 1
ATOM 684 C C . ALA A 1 84 ? 1.601 2.485 -8.389 1.00 86.31 84 ALA A C 1
ATOM 686 O O . ALA A 1 84 ? 1.228 1.618 -9.183 1.00 86.31 84 ALA A O 1
ATOM 687 N N . ASN A 1 85 ? 2.774 2.444 -7.752 1.00 90.75 85 ASN A N 1
ATOM 688 C CA . ASN A 1 85 ? 3.819 1.426 -7.931 1.00 90.75 85 ASN A CA 1
ATOM 689 C C . ASN A 1 85 ? 4.501 1.403 -9.309 1.00 90.75 85 ASN A C 1
ATOM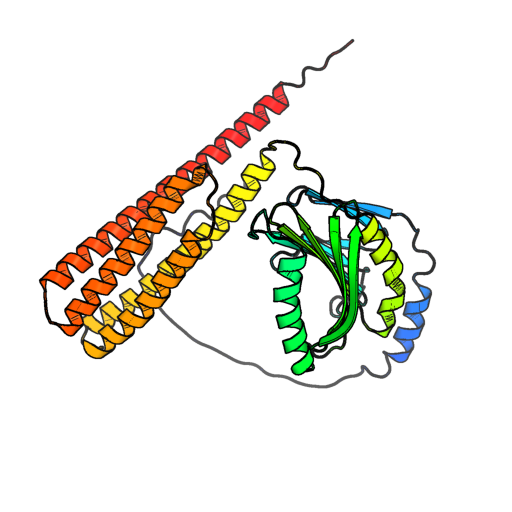 691 O O . ASN A 1 85 ? 5.390 0.582 -9.513 1.00 90.75 85 ASN A O 1
ATOM 695 N N . GLN A 1 86 ? 4.114 2.261 -10.254 1.00 95.19 86 GLN A N 1
ATOM 696 C CA . GLN A 1 86 ? 4.821 2.395 -11.523 1.00 95.19 86 GLN A CA 1
ATOM 697 C C . GLN A 1 86 ? 6.096 3.210 -11.289 1.00 95.19 86 GLN A C 1
ATOM 699 O O . GLN A 1 86 ? 6.061 4.258 -10.651 1.00 95.19 86 GLN A O 1
ATOM 704 N N . VAL A 1 87 ? 7.220 2.707 -11.791 1.00 95.19 87 VAL A N 1
ATOM 705 C CA . VAL A 1 87 ? 8.553 3.300 -11.614 1.00 95.19 87 VAL A CA 1
ATOM 706 C C . VAL A 1 87 ? 8.944 4.141 -12.819 1.00 95.19 87 VAL A C 1
ATOM 708 O O . VAL A 1 87 ? 9.488 5.228 -12.676 1.00 95.19 87 VAL A O 1
ATOM 711 N N . VAL A 1 88 ? 8.654 3.638 -14.017 1.00 97.38 88 VAL A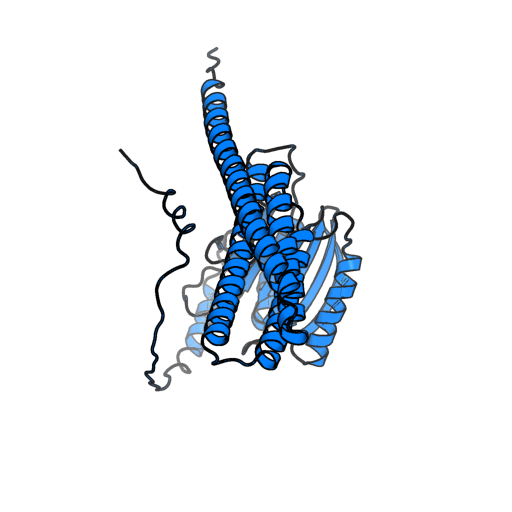 N 1
ATOM 712 C CA . VAL A 1 88 ? 8.957 4.308 -15.282 1.00 97.38 88 VAL A CA 1
ATOM 713 C C . VAL A 1 88 ? 8.025 3.791 -16.368 1.00 97.38 88 VAL A C 1
ATOM 715 O O . VAL A 1 88 ? 7.635 2.616 -16.354 1.00 97.38 88 VAL A O 1
ATOM 718 N N . LYS A 1 89 ? 7.699 4.660 -17.325 1.00 96.31 89 LYS A N 1
ATOM 719 C CA . LYS A 1 89 ? 7.073 4.287 -18.598 1.00 96.31 89 LYS A CA 1
ATOM 720 C C . LYS A 1 89 ? 7.980 4.674 -19.766 1.00 96.31 89 LYS A C 1
ATOM 722 O O . LYS A 1 89 ? 8.537 5.768 -19.795 1.00 96.31 89 LYS A O 1
ATOM 727 N N . PHE A 1 90 ? 8.111 3.781 -20.735 1.00 95.62 90 PHE A N 1
ATOM 728 C CA . PHE A 1 90 ? 8.800 3.984 -22.000 1.00 95.62 90 PHE A CA 1
ATOM 729 C C . PHE A 1 90 ? 7.755 4.057 -23.107 1.00 95.62 90 PHE A C 1
ATOM 731 O O . PHE A 1 90 ? 6.980 3.120 -23.313 1.00 95.62 90 PHE A O 1
ATOM 738 N N . THR A 1 91 ? 7.717 5.178 -23.816 1.00 92.88 91 THR A N 1
ATOM 739 C CA . THR A 1 91 ? 6.693 5.443 -24.835 1.00 92.88 91 THR A CA 1
ATOM 740 C C . THR A 1 91 ? 7.323 5.924 -26.127 1.00 92.88 91 THR A C 1
ATOM 742 O O . THR A 1 91 ? 8.355 6.593 -26.120 1.00 92.88 91 THR A O 1
ATOM 745 N N . ILE A 1 92 ? 6.699 5.603 -27.257 1.00 87.38 92 ILE A N 1
ATOM 746 C CA . ILE A 1 92 ? 7.070 6.220 -28.531 1.00 87.38 92 ILE A CA 1
ATOM 747 C C . ILE A 1 92 ? 6.587 7.678 -28.492 1.00 87.38 92 ILE A C 1
ATOM 749 O O . ILE A 1 92 ? 5.415 7.905 -28.175 1.00 87.38 92 ILE A O 1
ATOM 753 N N . PRO A 1 93 ? 7.433 8.669 -28.830 1.00 78.81 93 PRO A N 1
ATOM 754 C CA . PRO A 1 93 ? 7.009 10.059 -28.928 1.00 78.81 93 PRO A CA 1
ATOM 755 C C . PRO A 1 93 ? 5.799 10.194 -29.861 1.00 78.81 93 PRO A C 1
ATOM 757 O O . PRO A 1 93 ? 5.900 9.981 -31.071 1.00 78.81 93 PRO A O 1
ATOM 760 N N . SER A 1 94 ? 4.644 10.539 -29.290 1.00 73.62 94 SER A N 1
ATOM 761 C CA . SER A 1 94 ? 3.414 10.797 -30.035 1.00 73.62 94 SER A CA 1
ATOM 762 C C . SER A 1 94 ? 3.197 12.298 -30.151 1.00 73.62 94 SER A C 1
ATOM 764 O O . SER A 1 94 ? 3.194 13.022 -29.158 1.00 73.62 94 SER A O 1
ATOM 766 N N . ASN A 1 95 ? 2.936 12.771 -31.368 1.00 61.88 95 ASN A N 1
ATOM 767 C CA . ASN A 1 95 ? 2.550 14.166 -31.600 1.00 61.88 95 ASN A CA 1
ATOM 768 C C . ASN A 1 95 ? 1.106 14.456 -31.154 1.00 61.88 95 ASN A C 1
ATOM 770 O O . ASN A 1 95 ? 0.634 15.580 -31.304 1.00 61.88 95 ASN A O 1
ATOM 774 N N . ASN A 1 96 ? 0.375 13.444 -30.675 1.00 62.66 96 ASN A N 1
ATOM 775 C CA . ASN A 1 96 ? -1.050 13.526 -30.408 1.00 62.66 96 ASN A CA 1
ATOM 776 C C . ASN A 1 96 ? -1.339 13.151 -28.949 1.00 62.66 96 ASN A C 1
ATOM 778 O O . ASN A 1 96 ? -1.593 11.993 -28.627 1.00 62.66 96 ASN A O 1
ATOM 782 N N . ILE A 1 97 ? -1.329 14.158 -28.074 1.00 55.66 97 ILE A N 1
ATOM 783 C CA . ILE A 1 97 ? -1.529 14.040 -26.616 1.00 55.66 97 ILE A CA 1
ATOM 784 C C . ILE A 1 97 ? -2.875 13.420 -26.198 1.00 55.66 97 ILE A C 1
ATOM 786 O O . ILE A 1 97 ? -3.058 13.061 -25.040 1.00 55.66 97 ILE A O 1
ATOM 790 N N . HIS A 1 98 ? -3.829 13.295 -27.125 1.00 53.66 98 HIS A N 1
ATOM 791 C CA . HIS A 1 98 ? -5.159 12.734 -26.867 1.00 53.66 98 HIS A CA 1
ATOM 792 C C . HIS A 1 98 ? -5.309 11.267 -27.299 1.00 53.66 98 HIS A C 1
ATOM 794 O O . HIS A 1 98 ? -6.379 10.683 -27.122 1.00 53.66 98 HIS A O 1
ATOM 800 N N . GLN A 1 99 ? -4.269 10.658 -27.874 1.00 63.62 99 GLN A N 1
ATOM 801 C CA . GLN A 1 99 ? -4.253 9.236 -28.205 1.00 63.62 99 GLN A CA 1
ATOM 802 C C . GLN A 1 99 ? -3.266 8.512 -27.291 1.00 63.62 99 GLN A C 1
ATOM 804 O O . GLN A 1 99 ? -2.103 8.897 -27.209 1.00 63.62 99 GLN A O 1
ATOM 809 N N . LEU A 1 100 ? -3.750 7.461 -26.612 1.00 61.25 100 LEU A N 1
ATOM 810 C CA . LEU A 1 100 ? -2.882 6.496 -25.935 1.00 61.25 100 LEU A CA 1
ATOM 811 C C . LEU A 1 100 ? -1.811 6.016 -26.921 1.00 61.25 100 LEU A C 1
ATOM 813 O O . LEU A 1 100 ? -2.138 5.822 -28.098 1.00 61.25 100 LEU A O 1
ATOM 817 N N . PRO A 1 101 ? -0.565 5.848 -26.462 1.00 65.69 101 PRO A N 1
ATOM 818 C CA . PRO A 1 101 ? 0.513 5.428 -27.334 1.00 65.69 101 PRO A CA 1
ATOM 819 C C . PRO A 1 101 ? 0.194 4.049 -27.926 1.00 65.69 101 PRO A C 1
ATOM 821 O O . PRO A 1 101 ? -0.391 3.191 -27.265 1.00 65.69 101 PRO A O 1
ATOM 824 N N . ASP A 1 102 ? 0.576 3.833 -29.187 1.00 78.62 102 ASP A N 1
ATOM 825 C CA . ASP A 1 102 ? 0.383 2.539 -29.859 1.00 78.62 102 ASP A CA 1
ATOM 826 C C . ASP A 1 102 ? 1.146 1.406 -29.157 1.00 78.62 102 ASP A C 1
ATOM 828 O O . ASP A 1 102 ? 0.769 0.235 -29.271 1.00 78.62 102 ASP A O 1
ATOM 832 N N . VAL A 1 103 ? 2.197 1.787 -28.423 1.00 87.44 103 VAL A N 1
ATOM 833 C CA . VAL A 1 103 ? 3.019 0.941 -27.568 1.00 87.44 103 VAL A CA 1
ATOM 834 C C . VAL A 1 103 ? 3.408 1.691 -26.298 1.00 87.44 103 VAL A C 1
ATOM 836 O O . VAL A 1 103 ? 3.968 2.787 -26.364 1.00 87.44 103 VAL A O 1
ATOM 839 N N . GLU A 1 104 ? 3.194 1.051 -25.156 1.00 93.75 104 GLU A N 1
ATOM 840 C CA . GLU A 1 104 ? 3.738 1.452 -23.862 1.00 93.75 104 GLU A CA 1
ATOM 841 C C . GLU A 1 104 ? 4.496 0.279 -23.241 1.00 93.75 104 GLU A C 1
ATOM 843 O O . GLU A 1 104 ? 4.009 -0.854 -23.234 1.00 93.75 104 GLU A O 1
ATOM 848 N N . ILE A 1 105 ? 5.685 0.554 -22.705 1.00 96.06 105 ILE A N 1
ATOM 849 C CA . ILE A 1 105 ? 6.402 -0.377 -21.836 1.00 96.06 105 ILE A CA 1
ATOM 850 C C . ILE A 1 105 ? 6.490 0.243 -20.451 1.00 96.06 105 ILE A C 1
ATOM 852 O O . ILE A 1 105 ? 6.964 1.364 -20.324 1.00 96.06 105 ILE A O 1
ATOM 856 N N . SER A 1 106 ? 6.089 -0.473 -19.412 1.00 97.12 106 SER A N 1
ATOM 857 C CA . SER A 1 106 ? 6.035 0.068 -18.053 1.00 97.12 106 SER A CA 1
ATOM 858 C C . SER A 1 106 ? 6.661 -0.890 -17.054 1.00 97.12 106 SER A C 1
ATOM 860 O O . SER A 1 106 ? 6.479 -2.101 -17.157 1.00 97.12 106 SER A O 1
ATOM 862 N N . ILE A 1 107 ? 7.396 -0.352 -16.082 1.00 97.75 107 ILE A N 1
ATOM 863 C CA . ILE A 1 107 ? 7.952 -1.128 -14.967 1.00 97.75 107 ILE A CA 1
ATOM 864 C C . ILE A 1 107 ? 7.181 -0.768 -13.706 1.00 97.75 107 ILE A C 1
ATOM 866 O O . ILE A 1 107 ? 7.072 0.409 -13.366 1.00 97.75 107 ILE A O 1
ATOM 870 N N . TYR A 1 108 ? 6.677 -1.781 -13.010 1.00 96.81 108 TYR A N 1
ATOM 871 C CA . TYR A 1 108 ? 6.043 -1.654 -11.705 1.00 96.81 108 TYR A CA 1
ATOM 872 C C . TYR A 1 108 ? 6.857 -2.397 -10.654 1.00 96.81 108 TYR A C 1
ATOM 874 O O . TYR A 1 108 ? 7.392 -3.470 -10.934 1.00 96.81 108 TYR A O 1
ATOM 882 N N . VAL A 1 109 ? 6.913 -1.844 -9.443 1.00 93.69 109 VAL A N 1
ATOM 883 C CA . VAL A 1 109 ? 7.529 -2.496 -8.286 1.00 93.69 109 VAL A CA 1
ATOM 884 C C . VAL A 1 109 ? 6.572 -2.469 -7.109 1.00 93.69 109 VAL A C 1
ATOM 886 O O . VAL A 1 109 ? 6.162 -1.408 -6.643 1.00 93.69 109 VAL A O 1
ATOM 889 N N . ARG A 1 110 ? 6.212 -3.653 -6.619 1.00 90.19 110 ARG A N 1
ATOM 890 C CA . ARG A 1 110 ? 5.363 -3.828 -5.442 1.00 90.19 110 ARG A CA 1
ATOM 891 C C . ARG A 1 110 ? 6.178 -4.450 -4.315 1.00 90.19 110 ARG A C 1
ATOM 893 O O . ARG A 1 110 ? 6.551 -5.617 -4.394 1.00 90.19 110 ARG A O 1
ATOM 900 N N . SER A 1 111 ? 6.386 -3.681 -3.253 1.00 87.00 111 SER A N 1
ATOM 901 C CA . SER A 1 111 ? 7.010 -4.154 -2.014 1.00 87.00 111 SER A CA 1
ATOM 902 C C . SER A 1 111 ? 5.976 -4.810 -1.077 1.00 87.00 111 SER A C 1
ATOM 904 O O . SER A 1 111 ? 4.761 -4.691 -1.277 1.00 87.00 111 SER A O 1
ATOM 906 N N . GLY A 1 112 ? 6.457 -5.474 -0.023 1.00 75.12 112 GLY A N 1
ATOM 907 C CA . GLY A 1 112 ? 5.615 -6.039 1.040 1.00 75.12 112 GLY A CA 1
ATOM 908 C C . GLY A 1 112 ? 5.204 -7.495 0.823 1.00 75.12 112 GLY A C 1
ATOM 909 O O . GLY A 1 112 ? 4.246 -7.956 1.445 1.00 75.12 112 GLY A O 1
ATOM 910 N N . LEU A 1 113 ? 5.901 -8.222 -0.054 1.00 80.56 113 LEU A N 1
ATOM 911 C CA . LEU A 1 113 ? 5.813 -9.679 -0.080 1.00 80.56 113 LEU A CA 1
ATOM 912 C C . LEU A 1 113 ? 6.685 -10.268 1.033 1.00 80.56 113 LEU A C 1
ATOM 914 O O . LEU A 1 113 ? 7.605 -9.623 1.536 1.00 80.56 113 LEU A O 1
ATOM 918 N N . SER A 1 114 ? 6.409 -11.517 1.413 1.00 77.06 114 SER A N 1
ATOM 919 C CA . SER A 1 114 ? 7.342 -12.261 2.262 1.00 77.06 114 SER A CA 1
ATOM 920 C C . SER A 1 114 ? 8.703 -12.345 1.567 1.00 77.06 114 SER A C 1
ATOM 922 O O . SER A 1 114 ? 8.763 -12.585 0.364 1.00 77.06 114 SER A O 1
ATOM 924 N N . THR A 1 115 ? 9.799 -12.211 2.312 1.00 78.12 115 THR A N 1
ATOM 925 C CA . THR A 1 115 ? 11.160 -12.387 1.772 1.00 78.12 115 THR A CA 1
ATOM 926 C C . THR A 1 115 ? 11.403 -13.791 1.213 1.00 78.12 115 THR A C 1
ATOM 928 O O . THR A 1 115 ? 12.283 -13.972 0.380 1.00 78.12 115 THR A O 1
ATOM 931 N N . ASN A 1 116 ? 10.592 -14.768 1.632 1.00 81.75 116 ASN A N 1
ATOM 932 C CA . ASN A 1 116 ? 10.605 -16.137 1.122 1.00 81.75 116 ASN A CA 1
ATOM 933 C C . ASN A 1 116 ? 9.557 -16.381 0.025 1.00 81.75 116 ASN A C 1
ATOM 935 O O . ASN A 1 116 ? 9.400 -17.524 -0.398 1.00 81.75 116 ASN A O 1
ATOM 939 N N . ALA A 1 117 ? 8.807 -15.355 -0.398 1.00 83.56 117 ALA A N 1
ATOM 940 C CA . ALA A 1 117 ? 7.822 -15.503 -1.459 1.00 83.56 117 ALA A CA 1
ATOM 941 C C . ALA A 1 117 ? 8.526 -15.929 -2.747 1.00 83.56 117 ALA A C 1
ATOM 943 O O . ALA A 1 117 ? 9.501 -15.313 -3.181 1.00 83.56 117 ALA A O 1
ATOM 944 N N . THR A 1 118 ? 8.017 -16.989 -3.356 1.00 87.44 118 THR A N 1
ATOM 945 C CA . THR A 1 118 ? 8.513 -17.497 -4.628 1.00 87.44 118 THR A CA 1
ATOM 946 C C . THR A 1 118 ? 7.620 -17.030 -5.764 1.00 87.44 118 THR A C 1
ATOM 948 O O . THR A 1 118 ? 6.459 -16.656 -5.570 1.00 87.44 118 THR A O 1
ATOM 951 N N . ILE A 1 119 ? 8.134 -17.102 -6.991 1.00 85.56 119 ILE A N 1
ATOM 952 C CA . ILE A 1 119 ? 7.314 -16.826 -8.167 1.00 85.56 119 ILE A CA 1
ATOM 953 C C . ILE A 1 119 ? 6.130 -17.804 -8.256 1.00 85.56 119 ILE A C 1
ATOM 955 O O . ILE A 1 119 ? 5.046 -17.404 -8.666 1.00 85.56 119 ILE A O 1
ATOM 959 N N . SER A 1 120 ? 6.297 -19.052 -7.797 1.00 82.19 120 SER A N 1
ATOM 960 C CA . SER A 1 120 ? 5.238 -20.065 -7.772 1.00 82.19 120 SER A CA 1
ATOM 961 C C . SER A 1 120 ? 4.078 -19.682 -6.849 1.00 82.19 120 SER A C 1
ATOM 963 O O . SER A 1 120 ? 2.924 -19.937 -7.197 1.00 82.19 120 SER A O 1
ATOM 965 N N . ASP A 1 121 ? 4.360 -19.046 -5.708 1.00 81.25 121 ASP A N 1
ATOM 966 C CA . ASP A 1 121 ? 3.317 -18.551 -4.799 1.00 81.25 121 ASP A CA 1
ATOM 967 C C . ASP A 1 121 ? 2.469 -17.483 -5.501 1.00 81.25 121 ASP A C 1
ATOM 969 O O . ASP A 1 121 ? 1.239 -17.520 -5.473 1.00 81.25 121 ASP A O 1
ATOM 973 N N . PHE A 1 122 ? 3.129 -16.589 -6.241 1.00 83.81 122 PHE A N 1
ATOM 974 C CA . PHE A 1 122 ? 2.455 -15.576 -7.047 1.00 83.81 122 PHE A CA 1
ATOM 975 C C . PHE A 1 122 ? 1.652 -16.172 -8.210 1.00 83.81 122 PHE A C 1
ATOM 977 O O . PHE A 1 122 ? 0.547 -15.700 -8.475 1.00 83.81 122 PHE A O 1
ATOM 984 N N . VAL A 1 123 ? 2.149 -17.221 -8.886 1.00 79.69 123 VAL A N 1
ATOM 985 C CA . VAL A 1 123 ? 1.399 -17.904 -9.960 1.00 79.69 123 VAL A CA 1
ATOM 986 C C . VAL A 1 123 ? 0.039 -18.368 -9.459 1.00 79.69 123 VAL A C 1
ATOM 988 O O . VAL A 1 123 ? -0.946 -18.203 -10.174 1.00 79.69 123 VAL A O 1
ATOM 991 N N . HIS A 1 124 ? -0.028 -18.953 -8.263 1.00 76.69 124 HIS A N 1
ATOM 992 C CA . HIS A 1 124 ? -1.264 -19.532 -7.743 1.00 76.69 124 HIS A CA 1
ATOM 993 C C . HIS A 1 124 ? -2.363 -18.474 -7.555 1.00 76.69 124 HIS A C 1
ATOM 995 O O . HIS A 1 124 ? -3.482 -18.620 -8.067 1.00 76.69 124 HIS A O 1
ATOM 1001 N N . ASP A 1 125 ? -2.016 -17.366 -6.901 1.00 75.94 125 ASP A N 1
ATOM 1002 C CA . ASP A 1 125 ? -2.931 -16.249 -6.664 1.00 75.94 125 ASP A CA 1
ATOM 1003 C C . ASP A 1 125 ? -3.297 -15.539 -7.973 1.00 75.94 125 ASP A C 1
ATOM 1005 O O . ASP A 1 125 ? -4.465 -15.234 -8.243 1.00 75.94 125 ASP A O 1
ATOM 1009 N N . TYR A 1 126 ? -2.305 -15.324 -8.838 1.00 77.88 126 TYR A N 1
ATOM 1010 C CA . TYR A 1 126 ? -2.489 -14.625 -10.103 1.00 77.88 126 TYR A CA 1
ATOM 1011 C C . TYR A 1 126 ? -3.316 -15.435 -11.108 1.00 77.88 126 TYR A C 1
ATOM 1013 O O . TYR A 1 126 ? -4.190 -14.883 -11.776 1.00 77.88 126 TYR A O 1
ATOM 1021 N N . HIS A 1 127 ? -3.117 -16.754 -11.196 1.00 75.69 127 HIS A N 1
ATOM 1022 C CA . HIS A 1 127 ? -3.939 -17.626 -12.039 1.00 75.69 127 HIS A CA 1
ATOM 1023 C C . HIS A 1 127 ? -5.404 -17.591 -11.630 1.00 75.69 127 HIS A C 1
ATOM 1025 O O . HIS A 1 127 ? -6.264 -17.589 -12.505 1.00 75.69 127 HIS A O 1
ATOM 1031 N N . SER A 1 128 ? -5.701 -17.509 -10.334 1.00 74.75 128 SER A N 1
ATOM 1032 C CA . SER A 1 128 ? -7.080 -17.384 -9.862 1.00 74.75 128 SER A CA 1
ATOM 1033 C C . SER A 1 128 ? -7.730 -16.086 -10.364 1.00 74.75 128 SER A C 1
ATOM 1035 O O . SER A 1 128 ? -8.865 -16.109 -10.846 1.00 74.75 128 SER A O 1
ATOM 1037 N N . LEU A 1 129 ? -6.992 -14.970 -10.351 1.00 76.00 129 LEU A N 1
ATOM 1038 C CA . LEU A 1 129 ? -7.453 -13.675 -10.874 1.00 76.00 129 LEU A CA 1
ATOM 1039 C C . LEU A 1 129 ? -7.612 -13.666 -12.402 1.00 76.00 129 LEU A C 1
ATOM 1041 O O . LEU A 1 129 ? -8.625 -13.185 -12.923 1.00 76.00 129 LEU A O 1
ATOM 1045 N N . ILE A 1 130 ? -6.641 -14.222 -13.133 1.00 76.25 130 ILE A N 1
ATOM 1046 C CA . ILE A 1 130 ? -6.707 -14.336 -14.597 1.00 76.25 130 ILE A CA 1
ATOM 1047 C C . ILE A 1 130 ? -7.826 -15.283 -15.016 1.00 76.25 130 ILE A C 1
ATOM 1049 O O . ILE A 1 130 ? -8.549 -14.985 -15.965 1.00 76.25 130 ILE A O 1
ATOM 1053 N N . TYR A 1 131 ? -8.024 -16.390 -14.303 1.00 78.50 131 TYR A N 1
ATOM 1054 C CA . TYR A 1 131 ? -9.107 -17.330 -14.564 1.00 78.50 131 TYR A CA 1
ATOM 1055 C C . TYR A 1 131 ? -10.470 -16.656 -14.406 1.00 78.50 131 TYR A C 1
ATOM 1057 O O . TYR A 1 131 ? -11.290 -16.726 -15.319 1.00 78.50 131 TYR A O 1
ATOM 1065 N N . GLN A 1 132 ? -10.695 -15.925 -13.308 1.00 75.88 132 GLN A N 1
ATOM 1066 C CA . GLN A 1 132 ? -11.934 -15.162 -13.115 1.00 75.88 132 GLN A CA 1
ATOM 1067 C C . GLN A 1 132 ? -12.137 -14.111 -14.214 1.00 75.88 132 GLN A C 1
ATOM 1069 O O . GLN A 1 132 ? -13.220 -14.016 -14.791 1.00 75.88 132 GLN A O 1
ATOM 1074 N N . SER A 1 133 ? -11.083 -13.373 -14.568 1.00 79.38 133 SER A N 1
ATOM 1075 C CA . SER A 1 133 ? -11.123 -12.403 -15.669 1.00 79.38 133 SER A CA 1
ATOM 1076 C C . SER A 1 133 ? -11.408 -13.063 -17.023 1.00 79.38 133 SER A C 1
ATOM 1078 O O . SER A 1 133 ? -12.096 -12.481 -17.858 1.00 79.38 133 SER A O 1
ATOM 1080 N N . THR A 1 134 ? -10.934 -14.293 -17.232 1.00 78.38 134 THR A N 1
ATOM 1081 C CA . THR A 1 134 ? -11.185 -15.077 -18.448 1.00 78.38 134 THR A CA 1
ATOM 1082 C C . THR A 1 134 ? -12.630 -15.555 -18.518 1.00 78.38 134 THR A C 1
ATOM 1084 O O . THR A 1 134 ? -13.271 -15.410 -19.556 1.00 78.38 134 THR A O 1
ATOM 1087 N N . VAL A 1 135 ? -13.175 -16.061 -17.407 1.00 76.69 135 VAL A N 1
ATOM 1088 C CA . VAL A 1 135 ? -14.590 -16.458 -17.301 1.00 76.69 135 VAL A CA 1
ATOM 1089 C C . VAL A 1 135 ? -15.514 -15.270 -17.579 1.00 76.69 135 VAL A C 1
ATOM 1091 O O . VAL A 1 135 ? -16.527 -15.426 -18.256 1.00 76.69 135 VAL A O 1
ATOM 1094 N N . ASN A 1 136 ? -15.130 -14.074 -17.132 1.00 82.12 136 ASN A N 1
ATOM 1095 C CA . ASN A 1 136 ? -15.878 -12.841 -17.372 1.00 82.12 136 ASN A CA 1
ATOM 1096 C C . ASN A 1 136 ? -15.649 -12.237 -18.772 1.00 82.12 136 ASN A C 1
ATOM 1098 O O . ASN A 1 136 ? -16.206 -11.185 -19.075 1.00 82.12 136 ASN A O 1
ATOM 1102 N N . GLY A 1 137 ? -14.824 -12.863 -19.621 1.00 83.81 137 GLY A N 1
ATOM 1103 C CA . GLY A 1 137 ? -14.506 -12.371 -20.966 1.00 83.81 137 GLY A CA 1
ATOM 1104 C C . GLY A 1 137 ? -13.652 -11.098 -20.996 1.00 83.81 137 GLY A C 1
ATOM 1105 O O . GLY A 1 137 ? -13.518 -10.487 -22.052 1.00 83.81 137 GLY A O 1
ATOM 1106 N N . ILE A 1 138 ? -13.073 -10.703 -19.860 1.00 88.69 138 ILE A N 1
ATOM 1107 C CA . ILE A 1 138 ? -12.239 -9.502 -19.712 1.00 88.69 138 ILE A CA 1
ATOM 1108 C C . ILE A 1 138 ? -10.825 -9.771 -20.227 1.00 88.69 138 ILE A C 1
ATOM 1110 O O . ILE A 1 138 ? -10.217 -8.905 -20.844 1.00 88.69 138 ILE A O 1
ATOM 1114 N N . ILE A 1 139 ? -10.303 -10.980 -20.012 1.00 91.56 139 ILE A N 1
ATOM 1115 C CA . ILE A 1 139 ? -8.964 -11.381 -20.451 1.00 91.56 139 ILE A CA 1
ATOM 1116 C C . ILE A 1 139 ? -9.057 -12.641 -21.308 1.00 91.56 139 ILE A C 1
ATOM 1118 O O . ILE A 1 139 ? -9.851 -13.535 -21.035 1.00 91.56 139 ILE A O 1
ATOM 1122 N N . ARG A 1 140 ? -8.215 -12.748 -22.338 1.00 92.88 140 ARG A N 1
ATOM 1123 C CA . ARG A 1 140 ? -8.015 -13.997 -23.082 1.00 92.88 140 ARG A CA 1
ATOM 1124 C C . ARG A 1 140 ? -6.5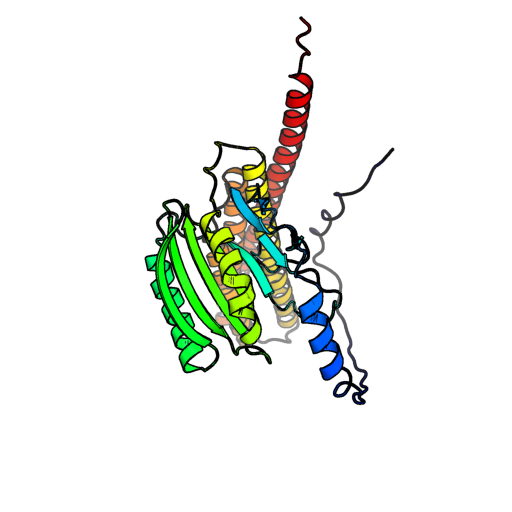33 -14.371 -23.098 1.00 92.88 140 ARG A C 1
ATOM 1126 O O . ARG A 1 140 ? -5.767 -13.714 -23.808 1.00 92.88 140 ARG A O 1
ATOM 1133 N N . PRO A 1 141 ? -6.114 -15.426 -22.377 1.00 92.06 141 PRO A N 1
ATOM 1134 C CA . PRO A 1 141 ? -4.722 -15.858 -22.371 1.00 92.06 141 PRO A CA 1
ATOM 1135 C C . PRO A 1 141 ? -4.286 -16.344 -23.760 1.00 92.06 141 PRO A C 1
ATOM 1137 O O . PRO A 1 141 ? -5.066 -16.946 -24.501 1.00 92.06 141 PRO A O 1
ATOM 1140 N N . VAL A 1 142 ? -3.030 -16.065 -24.110 1.00 94.56 142 VAL A N 1
ATOM 1141 C CA . VAL A 1 142 ? -2.387 -16.487 -25.365 1.00 94.56 142 VAL A CA 1
ATOM 1142 C C . VAL A 1 142 ? -1.246 -17.454 -25.074 1.00 94.56 142 VAL A C 1
ATOM 1144 O O . VAL A 1 142 ? -1.205 -18.534 -25.655 1.00 94.56 142 VAL A O 1
ATOM 1147 N N . SER A 1 143 ? -0.331 -17.088 -24.175 1.00 94.69 143 SER A N 1
ATOM 1148 C CA . SER A 1 143 ? 0.779 -17.951 -23.769 1.00 94.69 143 SER A CA 1
ATOM 1149 C C . SER A 1 143 ? 1.187 -17.699 -22.326 1.00 94.69 143 SER A C 1
ATOM 1151 O O . SER A 1 143 ? 0.998 -16.607 -21.793 1.00 94.69 143 SER A O 1
ATOM 1153 N N . TYR A 1 144 ? 1.774 -18.725 -21.721 1.00 91.94 144 TYR A N 1
ATOM 1154 C CA . TYR A 1 144 ? 2.302 -18.720 -20.366 1.00 91.94 144 TYR A CA 1
ATOM 1155 C C . TYR A 1 144 ? 3.576 -19.558 -20.351 1.00 91.94 144 TYR A C 1
ATOM 1157 O O . TYR A 1 144 ? 3.564 -20.686 -20.850 1.00 91.94 144 TYR A O 1
ATOM 1165 N N . ASN A 1 145 ? 4.654 -19.023 -19.791 1.00 93.81 145 ASN A N 1
ATOM 1166 C CA . ASN A 1 145 ? 5.906 -19.744 -19.636 1.00 93.81 145 ASN A CA 1
ATOM 1167 C C . ASN A 1 145 ? 6.626 -19.330 -18.349 1.00 93.81 145 ASN A C 1
ATOM 1169 O O . ASN A 1 145 ? 6.629 -18.154 -17.988 1.00 93.81 145 ASN A O 1
ATOM 1173 N N . ILE A 1 146 ? 7.279 -20.291 -17.699 1.00 91.69 146 ILE A N 1
ATOM 1174 C CA . ILE A 1 146 ? 8.234 -20.025 -16.620 1.00 91.69 146 ILE A CA 1
ATOM 1175 C C . ILE A 1 146 ? 9.632 -20.139 -17.222 1.00 91.69 146 ILE A C 1
ATOM 1177 O O . ILE A 1 146 ? 9.941 -21.104 -17.923 1.00 91.69 146 ILE A O 1
ATOM 1181 N N . SER A 1 147 ? 10.473 -19.137 -16.997 1.00 92.50 147 SER A N 1
ATOM 1182 C CA . SER A 1 147 ? 11.836 -19.103 -17.533 1.00 92.50 147 SER A CA 1
ATOM 1183 C C . SER A 1 147 ? 12.795 -18.430 -16.556 1.00 92.50 147 SER A C 1
ATOM 1185 O O . SER A 1 147 ? 12.429 -18.169 -15.414 1.00 92.50 147 SER A O 1
ATOM 1187 N N . HIS A 1 148 ? 14.036 -18.195 -16.979 1.00 91.94 148 HIS A N 1
ATOM 1188 C CA . HIS A 1 148 ? 15.041 -17.530 -16.159 1.00 91.94 148 HIS A CA 1
ATOM 1189 C C . HIS A 1 148 ? 15.644 -16.351 -16.914 1.00 91.94 148 HIS A C 1
ATOM 1191 O O . HIS A 1 148 ? 16.064 -16.503 -18.059 1.00 91.94 148 HIS A O 1
ATOM 1197 N N . ILE A 1 149 ? 15.736 -15.201 -16.248 1.00 89.38 149 ILE A N 1
ATOM 1198 C CA . ILE A 1 149 ? 16.371 -13.989 -16.772 1.00 89.38 149 ILE A CA 1
ATOM 1199 C C . ILE A 1 149 ? 17.392 -13.506 -15.752 1.00 89.38 149 ILE A C 1
ATOM 1201 O O . ILE A 1 149 ? 17.059 -13.223 -14.598 1.00 89.38 149 ILE A O 1
ATOM 1205 N N . ASN A 1 150 ? 18.655 -13.420 -16.176 1.00 87.62 150 ASN A N 1
ATOM 1206 C CA . ASN A 1 150 ? 19.771 -12.965 -15.340 1.00 87.62 150 ASN A CA 1
ATOM 1207 C C . ASN A 1 150 ? 19.831 -13.673 -13.970 1.00 87.62 150 ASN A C 1
ATOM 1209 O O . ASN A 1 150 ? 20.104 -13.054 -12.943 1.00 87.62 150 ASN A O 1
ATOM 1213 N N . GLY A 1 151 ? 19.547 -14.981 -13.967 1.00 87.69 151 GLY A N 1
ATOM 1214 C CA . GLY A 1 151 ? 19.559 -15.835 -12.775 1.00 87.69 151 GLY A CA 1
ATOM 1215 C C . GLY A 1 151 ? 18.296 -15.781 -11.910 1.00 87.69 151 GLY A C 1
ATOM 1216 O O . GLY A 1 151 ? 18.247 -16.483 -10.907 1.00 87.69 151 GLY A O 1
ATOM 1217 N N . ASN A 1 152 ? 17.284 -14.995 -12.282 1.00 89.62 152 ASN A N 1
ATOM 1218 C CA . ASN A 1 152 ? 16.011 -14.913 -11.563 1.00 89.62 152 ASN A CA 1
ATOM 1219 C C . ASN A 1 152 ? 14.952 -15.720 -12.311 1.00 89.62 152 ASN A C 1
ATOM 1221 O O . ASN A 1 152 ? 14.877 -15.638 -13.537 1.00 89.62 152 ASN A O 1
ATOM 1225 N N . GLU A 1 153 ? 14.138 -16.478 -11.585 1.00 93.75 153 GLU A N 1
ATOM 1226 C CA . GLU A 1 153 ? 12.971 -17.149 -12.152 1.00 93.75 153 GLU A CA 1
ATOM 1227 C C . GLU A 1 153 ? 11.898 -16.108 -12.497 1.00 93.75 153 GLU A C 1
ATOM 1229 O O . GLU A 1 153 ? 11.643 -15.183 -11.720 1.00 93.75 153 GLU A O 1
ATOM 1234 N N . VAL A 1 154 ? 11.291 -16.234 -13.675 1.00 94.81 154 VAL A N 1
ATOM 1235 C CA . VAL A 1 154 ? 10.311 -15.270 -14.179 1.00 94.81 154 VAL A CA 1
ATOM 1236 C C . VAL A 1 154 ? 9.085 -15.968 -14.746 1.00 94.81 154 VAL A C 1
ATOM 1238 O O . VAL A 1 154 ? 9.184 -17.050 -15.330 1.00 94.81 154 VAL A O 1
ATOM 1241 N N . ILE A 1 155 ? 7.940 -15.295 -14.656 1.00 94.38 155 ILE A N 1
ATOM 1242 C CA . ILE A 1 155 ? 6.740 -15.644 -15.423 1.00 94.38 155 ILE A CA 1
ATOM 1243 C C . ILE A 1 155 ? 6.658 -14.724 -16.634 1.00 94.38 155 ILE A C 1
ATOM 1245 O O . ILE A 1 155 ? 6.617 -13.507 -16.472 1.00 94.38 155 ILE A O 1
ATOM 1249 N N . ASP A 1 156 ? 6.565 -15.315 -17.820 1.00 94.94 156 ASP A N 1
ATOM 1250 C CA . ASP A 1 156 ? 6.333 -14.650 -19.100 1.00 94.94 156 ASP A CA 1
ATOM 1251 C C . ASP A 1 156 ? 4.933 -15.004 -19.608 1.00 94.94 156 ASP A C 1
ATOM 1253 O O . ASP A 1 156 ? 4.602 -16.172 -19.833 1.00 94.94 156 ASP A O 1
ATOM 1257 N N . GLN A 1 157 ? 4.086 -13.994 -19.754 1.00 94.38 157 GLN A N 1
ATOM 1258 C CA . GLN A 1 157 ? 2.672 -14.159 -20.059 1.00 94.38 157 GLN A CA 1
ATOM 1259 C C . GLN A 1 157 ? 2.258 -13.233 -21.185 1.00 94.38 157 GLN A C 1
ATOM 1261 O O . GLN A 1 157 ? 2.551 -12.044 -21.162 1.00 94.38 157 GLN A O 1
ATOM 1266 N N . VAL A 1 158 ? 1.500 -13.766 -22.141 1.00 95.81 158 VAL A N 1
ATOM 1267 C CA . VAL A 1 158 ? 0.868 -12.977 -23.199 1.00 95.81 158 VAL A CA 1
ATOM 1268 C C . VAL A 1 158 ? -0.630 -13.198 -23.142 1.00 95.81 158 VAL A C 1
ATOM 1270 O O . VAL A 1 158 ? -1.089 -14.341 -23.081 1.00 95.81 158 VAL A O 1
ATOM 1273 N N . TYR A 1 159 ? -1.403 -12.120 -23.200 1.00 95.06 159 TYR A N 1
ATOM 1274 C CA . TYR A 1 159 ? -2.861 -12.181 -23.196 1.00 95.06 159 TYR A CA 1
ATOM 1275 C C . TYR A 1 159 ? -3.484 -10.984 -23.918 1.00 95.06 159 TYR A C 1
ATOM 1277 O O . TYR A 1 159 ? -2.834 -9.967 -24.158 1.00 95.06 159 TYR A O 1
ATOM 1285 N N . TYR A 1 160 ? -4.751 -11.123 -24.295 1.00 95.31 160 TYR A N 1
ATOM 1286 C CA . TYR A 1 160 ? -5.593 -10.001 -24.693 1.00 95.31 160 TYR A CA 1
ATOM 1287 C C . TYR A 1 160 ? -6.361 -9.474 -23.489 1.00 95.31 160 TYR A C 1
ATOM 1289 O O . TYR A 1 160 ? -6.831 -10.265 -22.674 1.00 95.31 160 TYR A O 1
ATOM 1297 N N . ASP A 1 161 ? -6.514 -8.159 -23.423 1.00 92.69 161 ASP A N 1
ATOM 1298 C CA . ASP A 1 161 ? -7.311 -7.454 -22.426 1.00 92.69 161 ASP A CA 1
ATOM 1299 C C . ASP A 1 161 ? -8.423 -6.662 -23.130 1.00 92.69 161 ASP A C 1
ATOM 1301 O O . ASP A 1 161 ? -8.178 -5.936 -24.101 1.00 92.69 161 ASP A O 1
ATOM 1305 N N . TYR A 1 162 ? -9.647 -6.861 -22.647 1.00 91.88 162 TYR A N 1
ATOM 1306 C CA . TYR A 1 162 ? -10.900 -6.272 -23.111 1.00 91.88 162 TYR A CA 1
ATOM 1307 C C . TYR A 1 162 ? -11.588 -5.441 -22.012 1.00 91.88 162 TYR A C 1
ATOM 1309 O O . TYR A 1 162 ? -12.754 -5.087 -22.159 1.00 91.88 162 TYR A O 1
ATOM 1317 N N . SER A 1 163 ? -10.907 -5.158 -20.895 1.00 82.75 163 SER A N 1
ATOM 1318 C CA . SER A 1 163 ? -11.451 -4.427 -19.736 1.00 82.75 163 SER A CA 1
ATOM 1319 C C . SER A 1 163 ? -11.878 -2.992 -20.037 1.00 82.75 163 SER A C 1
ATOM 1321 O O . SER A 1 163 ? -12.700 -2.429 -19.317 1.00 82.75 163 SER A O 1
ATOM 1323 N N . ASN A 1 164 ? -11.337 -2.407 -21.100 1.00 75.62 164 ASN A N 1
ATOM 1324 C CA . ASN A 1 164 ? -11.635 -1.052 -21.536 1.00 75.62 164 ASN A CA 1
ATOM 1325 C C . ASN A 1 164 ? -12.385 -1.082 -22.874 1.00 75.62 164 ASN A C 1
ATOM 1327 O O . ASN A 1 164 ? -12.442 -2.113 -23.542 1.00 75.62 164 ASN A O 1
ATOM 1331 N N . ASP A 1 165 ? -12.855 0.076 -23.347 1.00 80.88 165 ASP A N 1
ATOM 1332 C CA . ASP A 1 165 ? -13.456 0.253 -24.687 1.00 80.88 165 ASP A CA 1
ATOM 1333 C C . ASP A 1 165 ? -12.477 -0.038 -25.856 1.00 80.88 165 ASP A C 1
ATOM 1335 O O . ASP A 1 165 ? -12.685 0.379 -26.998 1.00 80.88 165 ASP A O 1
ATOM 1339 N N . ARG A 1 166 ? -11.347 -0.700 -25.581 1.00 83.44 166 ARG A N 1
ATOM 1340 C CA . ARG A 1 166 ? -10.259 -1.004 -26.503 1.00 83.44 166 ARG A CA 1
ATOM 1341 C C . ARG A 1 166 ? -9.747 -2.412 -26.248 1.00 83.44 166 ARG A C 1
ATOM 1343 O O . ARG A 1 166 ? -9.534 -2.811 -25.110 1.00 83.44 166 ARG A O 1
ATOM 1350 N N . THR A 1 167 ? -9.471 -3.129 -27.331 1.00 91.69 167 THR A N 1
ATOM 1351 C CA . THR A 1 167 ? -8.742 -4.397 -27.273 1.00 91.69 167 THR A CA 1
ATOM 1352 C C . THR A 1 167 ? -7.248 -4.126 -27.230 1.00 91.69 167 THR A C 1
ATOM 1354 O O . THR A 1 167 ? -6.703 -3.527 -28.160 1.00 91.69 167 THR A O 1
ATOM 1357 N N . MET A 1 168 ? -6.586 -4.617 -26.190 1.00 93.56 168 MET A N 1
ATOM 1358 C CA . MET A 1 168 ? -5.138 -4.532 -26.035 1.00 93.56 168 MET A CA 1
ATOM 1359 C C . MET A 1 168 ? -4.533 -5.928 -26.026 1.00 93.56 168 MET A C 1
ATOM 1361 O O . MET A 1 168 ? -5.183 -6.896 -25.637 1.00 93.56 168 MET A O 1
ATOM 1365 N N . LYS A 1 169 ? -3.287 -6.043 -26.482 1.00 95.81 169 LYS A N 1
ATOM 1366 C CA . LYS A 1 169 ? -2.488 -7.253 -26.320 1.00 95.81 169 LYS A CA 1
ATOM 1367 C C . LYS A 1 169 ? -1.300 -6.912 -25.434 1.00 95.81 169 LYS A C 1
ATOM 1369 O O . LYS A 1 169 ? -0.602 -5.931 -25.687 1.00 95.81 169 LYS A O 1
ATOM 1374 N N . LEU A 1 170 ? -1.119 -7.698 -24.384 1.00 95.69 170 LEU A N 1
ATOM 1375 C CA . LEU A 1 170 ? -0.126 -7.457 -23.353 1.00 95.69 170 LEU A CA 1
ATOM 1376 C C . LEU A 1 170 ? 0.886 -8.593 -23.329 1.00 95.69 170 LEU A C 1
ATOM 1378 O O . LEU A 1 170 ? 0.530 -9.749 -23.561 1.00 95.69 170 LEU A O 1
ATOM 1382 N N . ASN A 1 171 ? 2.136 -8.247 -23.043 1.00 96.94 171 ASN A N 1
ATOM 1383 C CA . ASN A 1 171 ? 3.137 -9.169 -22.537 1.00 96.94 171 ASN A CA 1
ATOM 1384 C C . ASN A 1 171 ? 3.577 -8.696 -21.151 1.00 96.94 171 ASN A C 1
ATOM 1386 O O . ASN A 1 171 ? 3.937 -7.531 -20.991 1.00 96.94 171 ASN A O 1
ATOM 1390 N N . THR A 1 172 ? 3.528 -9.578 -20.163 1.00 95.75 172 THR A N 1
ATOM 1391 C CA . THR A 1 172 ? 3.946 -9.283 -18.796 1.00 95.75 172 THR A CA 1
ATOM 1392 C C . THR A 1 172 ? 5.058 -10.225 -18.374 1.00 95.75 172 THR A C 1
ATOM 1394 O O . THR A 1 172 ? 4.890 -11.445 -18.439 1.00 95.75 172 THR A O 1
ATOM 1397 N N . ILE A 1 173 ? 6.154 -9.648 -17.883 1.00 96.69 173 ILE A N 1
ATOM 1398 C CA . ILE A 1 173 ? 7.245 -10.366 -17.227 1.00 96.69 173 ILE A CA 1
ATOM 1399 C C . ILE A 1 173 ? 7.209 -10.049 -15.740 1.00 96.69 173 ILE A C 1
ATOM 1401 O O . ILE A 1 173 ? 7.334 -8.887 -15.364 1.00 96.69 173 ILE A O 1
ATOM 1405 N N . ASN A 1 174 ? 7.056 -11.070 -14.903 1.00 96.06 174 ASN A N 1
ATOM 1406 C CA . ASN A 1 174 ? 7.022 -10.923 -13.449 1.00 96.06 174 ASN A CA 1
ATOM 1407 C C . ASN A 1 174 ? 8.226 -11.615 -12.813 1.00 96.06 174 ASN A C 1
ATOM 1409 O O . ASN A 1 174 ? 8.518 -12.763 -13.147 1.00 96.06 174 ASN A O 1
ATOM 1413 N N . ILE A 1 175 ? 8.890 -10.921 -11.890 1.00 95.12 175 ILE A N 1
ATOM 1414 C CA . ILE A 1 175 ? 10.084 -11.377 -11.172 1.00 95.12 175 ILE A CA 1
ATOM 1415 C C . ILE A 1 175 ? 9.874 -11.095 -9.687 1.00 95.12 175 ILE A C 1
ATOM 1417 O O . ILE A 1 175 ? 9.526 -9.971 -9.332 1.00 95.12 175 ILE A O 1
ATOM 1421 N N . ILE A 1 176 ? 10.100 -12.083 -8.821 1.00 92.88 176 ILE A N 1
ATOM 1422 C CA . ILE A 1 176 ? 10.113 -11.873 -7.369 1.00 92.88 176 ILE A CA 1
ATOM 1423 C C . ILE A 1 176 ? 11.539 -12.001 -6.866 1.00 92.88 176 ILE A C 1
ATOM 1425 O O . ILE A 1 176 ? 12.221 -12.985 -7.158 1.00 92.88 176 ILE A O 1
ATOM 1429 N N . LYS A 1 177 ? 11.987 -10.997 -6.117 1.00 90.00 177 LYS A N 1
ATOM 1430 C CA . LYS A 1 177 ? 13.311 -10.983 -5.508 1.00 90.00 177 LYS A CA 1
ATOM 1431 C C . LYS A 1 177 ? 13.292 -10.154 -4.233 1.00 90.00 177 LYS A C 1
ATOM 1433 O O . LYS A 1 177 ? 12.718 -9.073 -4.225 1.00 90.00 177 LYS A O 1
ATOM 1438 N N . ASP A 1 178 ? 13.899 -10.680 -3.171 1.00 87.06 178 ASP A N 1
ATOM 1439 C CA . ASP A 1 178 ? 14.097 -9.980 -1.895 1.00 87.06 178 ASP A CA 1
ATOM 1440 C C . ASP A 1 178 ? 12.803 -9.370 -1.298 1.00 87.06 178 ASP A C 1
ATOM 1442 O O . ASP A 1 178 ? 12.820 -8.316 -0.671 1.00 87.06 178 ASP A O 1
ATOM 1446 N N . GLY A 1 179 ? 11.656 -10.043 -1.472 1.00 87.00 179 GLY A N 1
ATOM 1447 C CA . GLY A 1 179 ? 10.352 -9.574 -0.972 1.00 87.00 179 GLY A CA 1
ATOM 1448 C C . GLY A 1 179 ? 9.669 -8.502 -1.836 1.00 87.00 179 GLY A C 1
ATOM 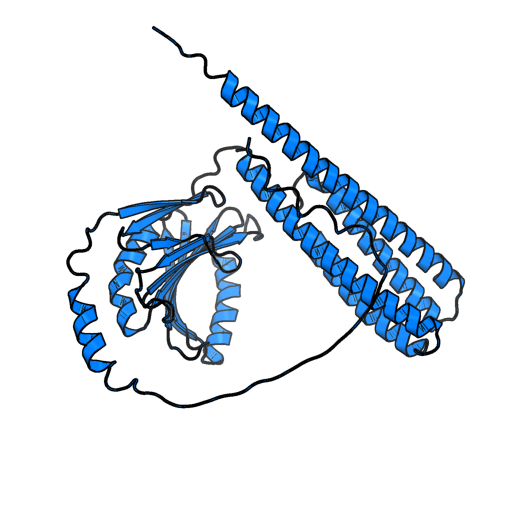1449 O O . GLY A 1 179 ? 8.652 -7.929 -1.426 1.00 87.00 179 GLY A O 1
ATOM 1450 N N . GLU A 1 180 ? 10.182 -8.247 -3.039 1.00 91.62 180 GLU A N 1
ATOM 1451 C CA . GLU A 1 180 ? 9.602 -7.325 -4.015 1.00 91.62 180 GLU A CA 1
ATOM 1452 C C . GLU A 1 180 ? 9.180 -8.048 -5.300 1.00 91.62 180 GLU A C 1
ATOM 1454 O O . GLU A 1 180 ? 9.855 -8.963 -5.776 1.00 91.62 180 GLU A O 1
ATOM 1459 N N . LEU A 1 181 ? 8.048 -7.624 -5.870 1.00 93.62 181 LEU A N 1
ATOM 1460 C CA . LEU A 1 181 ? 7.579 -8.034 -7.193 1.00 93.62 181 LEU A CA 1
ATOM 1461 C C . LEU A 1 181 ? 7.895 -6.939 -8.208 1.00 93.62 181 LEU A C 1
ATOM 1463 O O . LEU A 1 181 ? 7.349 -5.838 -8.123 1.00 93.62 181 LEU A O 1
ATOM 1467 N N . PHE A 1 182 ? 8.712 -7.282 -9.195 1.00 96.19 182 PHE A N 1
ATOM 1468 C CA . PHE A 1 182 ? 9.015 -6.466 -10.361 1.00 96.19 182 PHE A CA 1
ATOM 1469 C C . PHE A 1 182 ? 8.181 -6.967 -11.537 1.00 96.19 182 PHE A C 1
ATOM 1471 O O . PHE A 1 182 ? 8.280 -8.133 -11.923 1.00 96.19 182 PHE A O 1
ATOM 1478 N N . SER A 1 183 ? 7.385 -6.082 -12.126 1.00 96.56 183 SER A N 1
ATOM 1479 C CA . SER A 1 183 ? 6.538 -6.404 -13.274 1.00 96.56 183 SER A CA 1
ATOM 1480 C C . SER A 1 183 ? 6.869 -5.488 -14.447 1.00 96.56 183 SER A C 1
ATOM 1482 O O . SER A 1 183 ? 6.689 -4.274 -14.360 1.00 96.56 183 SER A O 1
ATOM 1484 N N . LEU A 1 184 ? 7.336 -6.064 -15.554 1.00 97.94 184 LEU A N 1
ATOM 1485 C CA . LEU A 1 184 ? 7.543 -5.363 -16.817 1.00 97.94 184 LEU A CA 1
ATOM 1486 C C . LEU A 1 184 ? 6.341 -5.642 -17.719 1.00 97.94 184 LEU A C 1
ATOM 1488 O O . LEU A 1 184 ? 6.079 -6.788 -18.078 1.00 97.94 184 LEU A O 1
ATOM 1492 N N . PHE A 1 185 ? 5.626 -4.592 -18.095 1.00 96.94 185 PHE A N 1
ATOM 1493 C CA . PHE A 1 185 ? 4.477 -4.644 -18.988 1.00 96.94 185 PHE A CA 1
ATOM 1494 C C . PHE A 1 185 ? 4.874 -4.120 -20.359 1.00 96.94 185 PHE A C 1
ATOM 1496 O O . PHE A 1 185 ? 5.472 -3.057 -20.454 1.00 96.94 185 PHE A O 1
ATOM 1503 N N . TYR A 1 186 ? 4.487 -4.831 -21.409 1.00 97.06 186 TYR A N 1
ATOM 1504 C CA . TYR A 1 186 ? 4.458 -4.359 -22.787 1.00 97.06 186 TYR A CA 1
ATOM 1505 C C . TYR A 1 186 ? 3.014 -4.374 -23.257 1.00 97.06 186 TYR A C 1
ATOM 1507 O O . TYR A 1 186 ? 2.400 -5.436 -23.350 1.00 97.06 186 TYR A O 1
ATOM 1515 N N . ILE A 1 187 ? 2.467 -3.198 -23.532 1.00 94.69 187 ILE A N 1
ATOM 1516 C CA . ILE A 1 187 ? 1.070 -2.994 -23.896 1.00 94.69 187 ILE A CA 1
ATOM 1517 C C . ILE A 1 187 ? 1.047 -2.415 -25.301 1.00 94.69 187 ILE A C 1
ATOM 1519 O O . ILE A 1 187 ? 1.648 -1.375 -25.559 1.00 94.69 187 ILE A O 1
ATOM 1523 N N . ALA A 1 188 ? 0.350 -3.083 -26.216 1.00 93.31 188 ALA A N 1
ATOM 1524 C CA . ALA A 1 188 ? 0.225 -2.614 -27.587 1.00 93.31 188 ALA A CA 1
ATOM 1525 C C . ALA A 1 188 ? -1.129 -2.974 -28.191 1.00 93.31 188 ALA A C 1
ATOM 1527 O O . ALA A 1 188 ? -1.764 -3.970 -27.821 1.00 93.31 188 ALA A O 1
ATOM 1528 N N . GLN A 1 189 ? -1.566 -2.190 -29.178 1.00 91.06 189 GLN A N 1
ATOM 1529 C CA . GLN A 1 189 ? -2.703 -2.597 -30.003 1.00 91.06 189 GLN A CA 1
ATOM 1530 C C . GLN A 1 189 ? -2.379 -3.917 -30.718 1.00 91.06 189 GLN A C 1
ATOM 1532 O O . GLN A 1 189 ? -1.236 -4.112 -31.138 1.00 91.06 189 GLN A O 1
ATOM 1537 N N . PRO A 1 190 ? -3.358 -4.821 -30.921 1.00 91.06 190 PRO A N 1
ATOM 1538 C CA . PRO A 1 190 ? -3.111 -6.113 -31.557 1.00 91.06 190 PRO A CA 1
ATOM 1539 C C . PRO A 1 190 ? -2.354 -6.036 -32.891 1.00 91.06 190 PRO A C 1
ATOM 1541 O O . PRO A 1 190 ? -1.509 -6.889 -33.151 1.00 91.06 190 PRO A O 1
ATOM 1544 N N . GLY A 1 191 ? -2.629 -5.013 -33.710 1.00 88.50 191 GLY A N 1
ATOM 1545 C CA . GLY A 1 191 ? -1.949 -4.789 -34.992 1.00 88.50 191 GLY A CA 1
ATOM 1546 C C . GLY A 1 191 ? -0.490 -4.335 -34.865 1.00 88.50 191 GLY A C 1
ATOM 1547 O O . GLY A 1 191 ? 0.309 -4.635 -35.746 1.00 88.50 191 GLY A O 1
ATOM 1548 N N . SER A 1 192 ? -0.131 -3.682 -33.758 1.00 86.75 192 SER A N 1
ATOM 1549 C CA . SER A 1 192 ? 1.209 -3.127 -33.505 1.00 86.75 192 SER A CA 1
ATOM 1550 C C . SER A 1 192 ? 2.057 -4.004 -32.579 1.00 86.75 192 SER A C 1
ATOM 1552 O O . SER A 1 192 ? 3.259 -3.797 -32.453 1.00 86.75 192 SER A O 1
ATOM 1554 N N . PHE A 1 193 ? 1.459 -5.018 -31.947 1.00 91.75 193 PHE A N 1
ATOM 1555 C CA . PHE A 1 193 ? 2.127 -5.852 -30.943 1.00 91.75 193 PHE A CA 1
ATOM 1556 C C . PHE A 1 193 ? 3.390 -6.546 -31.465 1.00 91.75 193 PHE A C 1
ATOM 1558 O O . PHE A 1 193 ? 4.390 -6.642 -30.767 1.00 91.75 193 PHE A O 1
ATOM 1565 N N . ASN A 1 194 ? 3.380 -7.034 -32.705 1.00 92.25 194 ASN A N 1
ATOM 1566 C CA . ASN A 1 194 ? 4.553 -7.720 -33.253 1.00 92.25 194 ASN A CA 1
ATOM 1567 C C . ASN A 1 194 ? 5.649 -6.749 -33.722 1.00 92.25 194 ASN A C 1
ATOM 1569 O O . ASN A 1 194 ? 6.756 -7.195 -34.007 1.00 92.25 194 ASN A O 1
ATOM 1573 N N . GLN A 1 195 ? 5.359 -5.448 -33.816 1.00 89.88 195 GLN A N 1
ATOM 1574 C CA . GLN A 1 195 ? 6.292 -4.462 -34.356 1.00 89.88 195 GLN A CA 1
ATOM 1575 C C . GLN A 1 195 ? 7.465 -4.197 -33.404 1.00 89.88 195 GLN A C 1
ATOM 1577 O O . GLN A 1 195 ? 8.588 -4.046 -33.870 1.00 89.88 195 GLN A O 1
ATOM 1582 N N . TYR A 1 196 ? 7.211 -4.186 -32.091 1.00 90.00 196 TYR A N 1
ATOM 1583 C CA . TYR A 1 196 ? 8.199 -3.796 -31.072 1.00 90.00 196 TYR A CA 1
ATOM 1584 C C . TYR A 1 196 ? 8.445 -4.871 -30.008 1.00 90.00 196 TYR A C 1
ATOM 1586 O O . TYR A 1 196 ? 9.187 -4.650 -29.053 1.00 90.00 196 TYR A O 1
ATOM 1594 N N . ILE A 1 197 ? 7.842 -6.055 -30.154 1.00 93.94 197 ILE A N 1
ATOM 1595 C CA . ILE A 1 197 ? 8.011 -7.130 -29.171 1.00 93.94 197 ILE A CA 1
ATOM 1596 C C . ILE A 1 197 ? 9.471 -7.578 -29.051 1.00 93.94 197 ILE A C 1
ATOM 1598 O O . ILE A 1 197 ? 9.919 -7.882 -27.952 1.00 93.94 197 ILE A O 1
ATOM 1602 N N . ASN A 1 198 ? 10.235 -7.579 -30.147 1.00 94.38 198 ASN A N 1
ATOM 1603 C CA . ASN A 1 198 ? 11.652 -7.945 -30.109 1.00 94.38 198 ASN A CA 1
ATOM 1604 C C . ASN A 1 198 ? 12.481 -6.924 -29.321 1.00 94.38 198 ASN A C 1
ATOM 1606 O O . ASN A 1 198 ? 13.355 -7.316 -28.552 1.00 94.38 198 ASN A O 1
ATOM 1610 N N . ASP A 1 199 ? 12.172 -5.631 -29.451 1.00 93.69 199 ASP A N 1
ATOM 1611 C CA . ASP A 1 199 ? 12.813 -4.594 -28.644 1.00 93.69 199 ASP A CA 1
ATOM 1612 C C . ASP A 1 199 ? 12.473 -4.778 -27.167 1.00 93.69 199 ASP A C 1
ATOM 1614 O O . ASP A 1 199 ? 13.371 -4.767 -26.331 1.00 93.69 199 ASP A O 1
ATOM 1618 N N . PHE A 1 200 ? 11.207 -5.056 -26.842 1.00 96.12 200 PHE A N 1
ATOM 1619 C CA . PHE A 1 200 ? 10.814 -5.391 -25.475 1.00 96.12 200 PHE A CA 1
ATOM 1620 C C . PHE A 1 200 ? 11.557 -6.625 -24.942 1.00 96.12 200 PHE A C 1
ATOM 1622 O O . PHE A 1 200 ? 12.013 -6.604 -23.804 1.00 96.12 200 PHE A O 1
ATOM 1629 N N . ARG A 1 201 ? 11.746 -7.681 -25.745 1.00 95.62 201 ARG A N 1
ATOM 1630 C CA . ARG A 1 201 ? 12.528 -8.860 -25.329 1.00 95.62 201 ARG A CA 1
ATOM 1631 C C . ARG A 1 201 ? 13.981 -8.511 -25.025 1.00 95.62 201 ARG A C 1
ATOM 1633 O O . ARG A 1 201 ? 14.476 -8.887 -23.972 1.00 95.62 201 ARG A O 1
ATOM 1640 N N . ASN A 1 202 ? 14.616 -7.705 -25.865 1.00 95.12 202 ASN A N 1
ATOM 1641 C CA . ASN A 1 202 ? 15.971 -7.220 -25.607 1.00 95.12 202 ASN A CA 1
ATOM 1642 C C . ASN A 1 202 ? 16.043 -6.334 -24.345 1.00 95.12 202 ASN A C 1
ATOM 1644 O O . ASN A 1 202 ? 17.010 -6.414 -23.585 1.00 95.12 202 ASN A O 1
ATOM 1648 N N . MET A 1 203 ? 15.016 -5.511 -24.084 1.00 97.12 203 MET A N 1
ATOM 1649 C CA . MET A 1 203 ? 14.903 -4.757 -22.829 1.00 97.12 203 MET A CA 1
ATOM 1650 C C . MET A 1 203 ? 14.835 -5.715 -21.636 1.00 97.12 203 MET A C 1
ATOM 1652 O O . MET A 1 203 ? 15.626 -5.592 -20.704 1.00 97.12 203 MET A O 1
ATOM 1656 N N . VAL A 1 204 ? 13.940 -6.698 -21.696 1.00 96.75 204 VAL A N 1
ATOM 1657 C CA . VAL A 1 204 ? 13.742 -7.735 -20.678 1.00 96.75 204 VAL A CA 1
ATOM 1658 C C . VAL A 1 204 ? 15.039 -8.509 -20.400 1.00 96.75 204 VAL A C 1
ATOM 1660 O O . VAL A 1 204 ? 15.426 -8.635 -19.242 1.00 96.75 204 VAL A O 1
ATOM 1663 N N . ASP A 1 205 ? 15.774 -8.930 -21.431 1.00 95.31 205 ASP A N 1
ATOM 1664 C CA . ASP A 1 205 ? 17.052 -9.644 -21.283 1.00 95.31 205 ASP A CA 1
ATOM 1665 C C . ASP A 1 205 ? 18.132 -8.782 -20.608 1.00 95.31 205 ASP A C 1
ATOM 1667 O O . ASP A 1 205 ? 18.999 -9.279 -19.884 1.00 95.31 205 ASP A O 1
ATOM 1671 N N . SER A 1 206 ? 18.072 -7.463 -20.804 1.00 96.06 206 SER A N 1
ATOM 1672 C CA . SER A 1 206 ? 18.984 -6.505 -20.173 1.00 96.06 206 SER A CA 1
ATOM 1673 C C . SER A 1 206 ? 18.568 -6.070 -18.762 1.00 96.06 206 SER A C 1
ATOM 1675 O O . SER A 1 206 ? 19.308 -5.315 -18.123 1.00 96.06 206 SER A O 1
ATOM 1677 N N . PHE A 1 207 ? 17.395 -6.498 -18.284 1.00 96.75 207 PHE A N 1
ATOM 1678 C CA . PHE A 1 207 ? 16.865 -6.098 -16.986 1.00 96.75 207 PHE A CA 1
ATOM 1679 C C . PHE A 1 207 ? 17.660 -6.747 -15.855 1.00 96.75 207 PHE A C 1
ATOM 1681 O O . PHE A 1 207 ? 17.752 -7.971 -15.742 1.00 96.75 207 PHE A O 1
ATOM 1688 N N . VAL A 1 208 ? 18.233 -5.915 -14.991 1.00 94.06 208 VAL A N 1
ATOM 1689 C CA . VAL A 1 208 ? 19.044 -6.355 -13.859 1.00 94.06 208 VAL A CA 1
ATOM 1690 C C . VAL A 1 208 ? 18.557 -5.668 -12.594 1.00 94.06 208 VAL A C 1
ATOM 1692 O O . VAL A 1 208 ? 18.533 -4.439 -12.517 1.00 94.06 208 VAL A O 1
ATOM 1695 N N . ILE A 1 209 ? 18.250 -6.479 -11.582 1.00 92.75 209 ILE A N 1
ATOM 1696 C CA . ILE A 1 209 ? 18.100 -6.033 -10.196 1.00 92.75 209 ILE A CA 1
ATOM 1697 C C . ILE A 1 209 ? 19.502 -6.040 -9.588 1.00 92.75 209 ILE A C 1
ATOM 1699 O O . ILE A 1 209 ? 20.106 -7.102 -9.392 1.00 92.75 209 ILE A O 1
ATOM 1703 N N . LEU A 1 210 ? 20.052 -4.847 -9.395 1.00 88.25 210 LEU A N 1
ATOM 1704 C CA . LEU A 1 210 ? 21.393 -4.635 -8.877 1.00 88.25 210 LEU A CA 1
ATOM 1705 C C . LEU A 1 210 ? 21.442 -5.105 -7.417 1.00 88.25 210 LEU A C 1
ATOM 1707 O O . LEU A 1 210 ? 20.502 -4.845 -6.670 1.00 88.25 210 LEU A O 1
ATOM 1711 N N . PRO A 1 211 ? 22.523 -5.784 -6.991 1.00 76.25 211 PRO A N 1
ATOM 1712 C CA . PRO A 1 211 ? 22.684 -6.144 -5.590 1.00 76.25 211 PRO A CA 1
ATOM 1713 C C . PRO A 1 211 ? 22.657 -4.871 -4.745 1.00 76.25 211 PRO A C 1
ATOM 1715 O O . PRO A 1 211 ? 23.330 -3.892 -5.092 1.00 76.25 211 PRO A O 1
ATOM 1718 N N . GLU A 1 212 ? 21.903 -4.894 -3.645 1.00 63.56 212 GLU A N 1
ATOM 1719 C CA . GLU A 1 212 ? 21.911 -3.807 -2.672 1.00 63.56 212 GLU A CA 1
ATOM 1720 C C . GLU A 1 212 ? 23.359 -3.519 -2.269 1.00 63.56 212 GLU A C 1
ATOM 1722 O O . GLU A 1 212 ? 24.058 -4.333 -1.657 1.00 63.56 212 GLU A O 1
ATOM 1727 N N . LYS A 1 213 ? 23.857 -2.346 -2.660 1.00 51.62 213 LYS A N 1
ATOM 1728 C CA . LYS A 1 213 ? 25.175 -1.901 -2.229 1.00 51.62 213 LYS A CA 1
ATOM 1729 C C . LYS A 1 213 ? 25.020 -1.483 -0.768 1.00 51.62 213 LYS A C 1
ATOM 1731 O O . LYS A 1 213 ? 24.462 -0.425 -0.502 1.00 51.62 213 LYS A O 1
ATOM 1736 N N . ASN A 1 214 ? 25.468 -2.354 0.136 1.00 45.19 214 ASN A N 1
ATOM 1737 C CA . ASN A 1 214 ? 25.467 -2.220 1.597 1.00 45.19 214 ASN A CA 1
ATOM 1738 C C . ASN A 1 214 ? 25.359 -0.751 2.087 1.00 45.19 214 ASN A C 1
ATOM 1740 O O . ASN A 1 214 ? 26.320 0.014 1.984 1.00 45.19 214 ASN A O 1
ATOM 1744 N N . THR A 1 215 ? 24.172 -0.384 2.594 1.00 50.75 215 THR A N 1
ATOM 1745 C CA . THR A 1 215 ? 23.798 0.874 3.287 1.00 50.75 215 THR A CA 1
ATOM 1746 C C . THR A 1 215 ? 24.215 2.191 2.617 1.00 50.75 215 THR A C 1
ATOM 1748 O O . THR A 1 215 ? 25.178 2.845 3.013 1.00 50.75 215 THR A O 1
ATOM 1751 N N . SER A 1 216 ? 23.416 2.648 1.652 1.00 53.66 216 SER A N 1
ATOM 1752 C CA . SER A 1 216 ? 23.379 4.053 1.232 1.00 53.66 216 SER A CA 1
ATOM 1753 C C . SER A 1 216 ? 22.306 4.782 2.043 1.00 53.66 216 SER A C 1
ATOM 1755 O O . SER A 1 216 ? 21.181 4.299 2.124 1.00 53.66 216 SER A O 1
ATOM 1757 N N . LEU A 1 217 ? 22.616 5.960 2.596 1.00 54.56 217 LEU A N 1
ATOM 1758 C CA . LEU A 1 217 ? 21.650 6.889 3.213 1.00 54.56 217 LEU A CA 1
ATOM 1759 C C . LEU A 1 217 ? 20.338 7.020 2.414 1.00 54.56 217 LEU A C 1
ATOM 1761 O O . LEU A 1 217 ? 19.288 7.228 3.003 1.00 54.56 217 LEU A O 1
ATOM 1765 N N . ILE A 1 218 ? 20.388 6.846 1.091 1.00 55.19 218 ILE A N 1
ATOM 1766 C CA . ILE A 1 218 ? 19.239 6.915 0.183 1.00 55.19 218 ILE A CA 1
ATOM 1767 C C . ILE A 1 218 ? 18.216 5.793 0.437 1.00 55.19 218 ILE A C 1
ATOM 1769 O O . ILE A 1 218 ? 17.026 6.076 0.435 1.00 55.19 218 ILE A O 1
ATOM 1773 N N . SER A 1 219 ? 18.621 4.548 0.725 1.00 53.88 219 SER A N 1
ATOM 1774 C CA . SER A 1 219 ? 17.650 3.473 1.014 1.00 53.88 219 SER A CA 1
ATOM 1775 C C . SER A 1 219 ? 16.996 3.646 2.387 1.00 53.88 219 SER A C 1
ATOM 1777 O O . SER A 1 219 ? 15.805 3.388 2.549 1.00 53.88 219 SER A O 1
ATOM 1779 N N . ILE A 1 220 ? 17.748 4.169 3.361 1.00 59.66 220 ILE A N 1
ATOM 1780 C CA . ILE A 1 220 ? 17.210 4.584 4.663 1.00 59.66 220 ILE A CA 1
ATOM 1781 C C . ILE A 1 220 ? 16.206 5.727 4.466 1.00 59.66 220 ILE A C 1
ATOM 1783 O O . ILE A 1 220 ? 15.099 5.651 4.989 1.00 59.66 220 ILE A O 1
ATOM 1787 N N . LEU A 1 221 ? 16.548 6.743 3.666 1.00 61.09 221 LEU A N 1
ATOM 1788 C CA . LEU A 1 221 ? 15.659 7.865 3.354 1.00 61.09 221 LEU A CA 1
ATOM 1789 C C . LEU A 1 221 ? 14.396 7.415 2.607 1.00 61.09 221 LEU A C 1
ATOM 1791 O O . LEU A 1 221 ? 13.310 7.847 2.973 1.00 61.09 221 LEU A O 1
ATOM 1795 N N . ASN A 1 222 ? 14.506 6.498 1.644 1.00 66.44 222 ASN A N 1
ATOM 1796 C CA . ASN A 1 222 ? 13.360 5.967 0.901 1.00 66.44 222 ASN A CA 1
ATOM 1797 C C . ASN A 1 222 ? 12.442 5.110 1.783 1.00 66.44 222 ASN A C 1
ATOM 1799 O O . ASN A 1 222 ? 11.222 5.200 1.676 1.00 66.44 222 ASN A O 1
ATOM 1803 N N . ASN A 1 223 ? 13.000 4.302 2.689 1.00 70.38 223 ASN A N 1
ATOM 1804 C CA . ASN A 1 223 ? 12.203 3.529 3.646 1.00 70.38 223 ASN A CA 1
ATOM 1805 C C . ASN A 1 223 ? 11.532 4.426 4.693 1.00 70.38 223 ASN A C 1
ATOM 1807 O O . ASN A 1 223 ? 10.390 4.170 5.079 1.00 70.38 223 ASN A O 1
ATOM 1811 N N . ILE A 1 224 ? 12.213 5.494 5.120 1.00 74.56 224 ILE A N 1
ATOM 1812 C CA . ILE A 1 224 ? 11.633 6.530 5.977 1.00 74.56 224 ILE A CA 1
ATOM 1813 C C . ILE A 1 224 ? 10.487 7.230 5.248 1.00 74.56 224 ILE A C 1
ATOM 1815 O O . ILE A 1 224 ? 9.401 7.315 5.808 1.00 74.56 224 ILE A O 1
ATOM 1819 N N . ASP A 1 225 ? 10.685 7.653 4.000 1.00 73.69 225 ASP A N 1
ATOM 1820 C CA . ASP A 1 225 ? 9.675 8.361 3.214 1.00 73.69 225 ASP A CA 1
ATOM 1821 C C . ASP A 1 225 ? 8.441 7.491 2.924 1.00 73.69 225 ASP A C 1
ATOM 1823 O O . ASP A 1 225 ? 7.307 7.918 3.156 1.00 73.69 225 ASP A O 1
ATOM 1827 N N . LYS A 1 226 ? 8.639 6.227 2.521 1.00 76.75 226 LYS A N 1
ATOM 1828 C CA . LYS A 1 226 ? 7.548 5.254 2.336 1.00 76.75 226 LYS A CA 1
ATOM 1829 C C . LYS A 1 226 ? 6.748 5.056 3.627 1.00 76.75 226 LYS A C 1
ATOM 1831 O O . LYS A 1 226 ? 5.516 5.114 3.606 1.00 76.75 226 LYS A O 1
ATOM 1836 N N . TYR A 1 227 ? 7.430 4.852 4.757 1.00 81.12 227 TYR A N 1
ATOM 1837 C CA . TYR A 1 227 ? 6.758 4.690 6.047 1.00 81.12 227 TYR A CA 1
ATOM 1838 C C . TYR A 1 227 ? 6.056 5.980 6.495 1.00 81.12 227 TYR A C 1
ATOM 1840 O O . TYR A 1 227 ? 4.950 5.923 7.026 1.00 81.12 227 TYR A O 1
ATOM 1848 N N . SER A 1 228 ? 6.647 7.145 6.233 1.00 79.62 228 SER A N 1
ATOM 1849 C CA . SER A 1 228 ? 6.065 8.459 6.504 1.00 79.62 228 SER A CA 1
ATOM 1850 C C . SER A 1 228 ? 4.760 8.692 5.747 1.00 79.62 228 SER A C 1
ATOM 1852 O O . SER A 1 228 ? 3.772 9.105 6.354 1.00 79.62 228 SER A O 1
ATOM 1854 N N . HIS A 1 229 ? 4.713 8.368 4.453 1.00 76.25 229 HIS A N 1
ATOM 1855 C CA . HIS A 1 229 ? 3.485 8.451 3.658 1.00 76.25 229 HIS A CA 1
ATOM 1856 C C . HIS A 1 229 ? 2.412 7.480 4.159 1.00 76.25 229 HIS A C 1
ATOM 1858 O O . HIS A 1 229 ? 1.245 7.856 4.290 1.00 76.25 229 HIS A O 1
ATOM 1864 N N . PHE A 1 230 ? 2.799 6.246 4.491 1.00 79.56 230 PHE A N 1
ATOM 1865 C CA . PHE A 1 230 ? 1.888 5.274 5.091 1.00 79.56 230 PHE A CA 1
ATOM 1866 C C . PHE A 1 230 ? 1.319 5.771 6.429 1.00 79.56 230 PHE A C 1
ATOM 1868 O O . PHE A 1 230 ? 0.105 5.740 6.638 1.00 79.56 230 PHE A O 1
ATOM 1875 N N . PHE A 1 231 ? 2.181 6.276 7.313 1.00 81.25 231 PHE A N 1
ATOM 1876 C CA . PHE A 1 231 ? 1.798 6.803 8.618 1.00 81.25 231 PHE A CA 1
ATOM 1877 C C . PHE A 1 231 ? 0.871 8.023 8.495 1.00 81.25 231 PHE A C 1
ATOM 1879 O O . PHE A 1 231 ? -0.133 8.109 9.199 1.00 81.25 231 PHE A O 1
ATOM 1886 N N . ALA A 1 232 ? 1.138 8.941 7.563 1.00 75.50 232 ALA A N 1
ATOM 1887 C CA . ALA A 1 232 ? 0.241 10.062 7.284 1.00 75.50 232 ALA A CA 1
ATOM 1888 C C . ALA A 1 232 ? -1.130 9.578 6.778 1.00 75.50 232 ALA A C 1
ATOM 1890 O O . ALA A 1 232 ? -2.168 10.006 7.274 1.00 75.50 232 ALA A O 1
ATOM 1891 N N . SER A 1 233 ? -1.138 8.622 5.845 1.00 77.75 233 SER A N 1
ATOM 1892 C CA . SER A 1 233 ? -2.370 8.077 5.272 1.00 77.75 233 SER A CA 1
ATOM 1893 C C . SER A 1 233 ? -3.245 7.362 6.308 1.00 77.75 233 SER A C 1
ATOM 1895 O O . SER A 1 233 ? -4.462 7.553 6.322 1.00 77.75 233 SER A O 1
ATOM 1897 N N . ILE A 1 234 ? -2.659 6.529 7.176 1.00 81.56 234 ILE A N 1
ATOM 1898 C CA . ILE A 1 234 ? -3.428 5.782 8.183 1.00 81.56 234 ILE A CA 1
ATOM 1899 C C . ILE A 1 234 ? -3.977 6.718 9.270 1.00 81.56 234 ILE A C 1
ATOM 1901 O O . ILE A 1 234 ? -5.118 6.549 9.695 1.00 81.56 234 ILE A O 1
ATOM 1905 N N . THR A 1 235 ? -3.207 7.733 9.676 1.00 81.00 235 THR A N 1
ATOM 1906 C CA . THR A 1 235 ? -3.625 8.694 10.710 1.00 81.00 235 THR A CA 1
ATOM 1907 C C . THR A 1 235 ? -4.695 9.655 10.209 1.00 81.00 235 THR A C 1
ATOM 1909 O O . THR A 1 235 ? -5.647 9.930 10.932 1.00 81.00 235 THR A O 1
ATOM 1912 N N . GLU A 1 236 ? -4.628 10.094 8.950 1.00 77.88 236 GLU A N 1
ATOM 1913 C CA . GLU A 1 236 ? -5.704 10.870 8.324 1.00 77.88 236 GLU A CA 1
ATOM 1914 C C . GLU A 1 236 ? -7.016 10.070 8.268 1.00 77.88 236 GLU A C 1
ATOM 1916 O O . GLU A 1 236 ? -8.085 10.576 8.620 1.00 77.88 236 GLU A O 1
ATOM 1921 N N . GLN A 1 237 ? -6.944 8.796 7.867 1.00 78.25 237 GLN A N 1
ATOM 1922 C CA . GLN A 1 237 ? -8.113 7.917 7.836 1.00 78.25 237 GLN A CA 1
ATOM 1923 C C . GLN A 1 237 ? -8.697 7.682 9.235 1.00 78.25 237 GLN A C 1
ATOM 1925 O O . GLN A 1 237 ? -9.921 7.649 9.378 1.00 78.25 237 GLN A O 1
ATOM 1930 N N . ALA A 1 238 ? -7.846 7.511 10.249 1.00 83.06 238 ALA A N 1
ATOM 1931 C CA . ALA A 1 238 ? -8.260 7.377 11.642 1.00 83.06 238 ALA A CA 1
ATOM 1932 C C . ALA A 1 238 ? -8.963 8.651 12.128 1.00 83.06 238 ALA A C 1
ATOM 1934 O O . ALA A 1 238 ? -10.126 8.593 12.516 1.00 83.06 238 ALA A O 1
ATOM 1935 N N . ALA A 1 239 ? -8.324 9.814 11.969 1.00 79.31 239 ALA A N 1
ATOM 1936 C CA . ALA A 1 239 ? -8.877 11.107 12.363 1.00 79.31 239 ALA A CA 1
ATOM 1937 C C . ALA A 1 239 ? -10.232 11.390 11.698 1.00 79.31 239 ALA A C 1
ATOM 1939 O O . ALA A 1 239 ? -11.157 11.896 12.341 1.00 79.31 239 ALA A O 1
ATOM 1940 N N . LYS A 1 240 ? -10.389 11.020 10.419 1.00 83.19 240 LYS A N 1
ATOM 1941 C CA . LYS A 1 240 ? -11.673 11.116 9.718 1.00 83.19 240 LYS A CA 1
ATOM 1942 C C . LYS A 1 240 ? -12.735 10.218 10.353 1.00 83.19 240 LYS A C 1
ATOM 1944 O O . LYS A 1 240 ? -13.838 10.698 10.614 1.00 83.19 240 LYS A O 1
ATOM 1949 N N . LEU A 1 241 ? -12.424 8.946 10.616 1.00 85.31 241 LEU A N 1
ATOM 1950 C CA . LEU A 1 241 ? -13.362 8.028 11.271 1.00 85.31 241 LEU A CA 1
ATOM 1951 C C . LEU A 1 241 ? -13.749 8.517 12.669 1.00 85.31 241 LEU A C 1
ATOM 1953 O O . LEU A 1 241 ? -14.938 8.533 12.989 1.00 85.31 241 LEU A O 1
ATOM 1957 N N . THR A 1 242 ? -12.778 8.952 13.474 1.00 85.75 242 THR A N 1
ATOM 1958 C CA . THR A 1 242 ? -13.020 9.503 14.810 1.00 85.75 242 THR A CA 1
ATOM 1959 C C . THR A 1 242 ? -13.911 10.735 14.706 1.00 85.75 242 THR A C 1
ATOM 1961 O O . THR A 1 242 ? -14.928 10.813 15.387 1.00 85.75 242 THR A O 1
ATOM 1964 N N . GLY A 1 243 ? -13.613 11.671 13.800 1.00 80.44 243 GLY A N 1
ATOM 1965 C CA . GLY A 1 243 ? -14.418 12.876 13.592 1.00 80.44 243 GLY A CA 1
ATOM 1966 C C . GLY A 1 243 ? -15.860 12.581 13.168 1.00 80.44 243 GLY A C 1
ATOM 1967 O O . GLY A 1 243 ? -16.804 13.171 13.700 1.00 80.44 243 GLY A O 1
ATOM 1968 N N . GLU A 1 244 ? -16.058 11.636 12.247 1.00 88.44 244 GLU A N 1
ATOM 1969 C CA . GLU A 1 244 ? -17.393 11.192 11.838 1.00 88.44 244 GLU A CA 1
ATOM 1970 C C . GLU A 1 244 ? -18.159 10.540 12.998 1.00 88.44 244 GLU A C 1
ATOM 1972 O O . GLU A 1 244 ? -19.344 10.827 13.190 1.00 88.44 244 GLU A O 1
ATOM 1977 N N . TYR A 1 245 ? -17.491 9.715 13.807 1.00 91.88 245 TYR A N 1
ATOM 1978 C CA . TYR A 1 245 ? -18.110 9.073 14.962 1.00 91.88 245 TYR A CA 1
ATOM 1979 C C . TYR A 1 245 ? -18.443 10.067 16.079 1.00 91.88 245 TYR A C 1
ATOM 1981 O O . TYR A 1 245 ? -19.541 10.024 16.631 1.00 91.88 245 TYR A O 1
ATOM 1989 N N . GLN A 1 246 ? -17.559 11.028 16.361 1.00 87.94 246 GLN A N 1
ATOM 1990 C CA . GLN A 1 246 ? -17.811 12.097 17.331 1.00 87.94 246 GLN A CA 1
ATOM 1991 C C . GLN A 1 246 ? -19.013 12.957 16.928 1.00 87.94 246 GLN A C 1
ATOM 1993 O O . GLN A 1 246 ? -19.824 13.331 17.774 1.00 87.94 246 GLN A O 1
ATOM 1998 N N . LYS A 1 247 ? -19.216 13.197 15.626 1.00 90.75 247 LYS A N 1
ATOM 1999 C CA . LYS A 1 247 ? -20.446 13.836 15.140 1.00 90.75 247 LYS A CA 1
ATOM 2000 C C . LYS A 1 247 ? -21.693 13.011 15.487 1.00 90.75 247 LYS A C 1
ATOM 2002 O O . LYS A 1 247 ? -22.708 13.587 15.875 1.00 90.75 247 LYS A O 1
ATOM 2007 N N . LYS A 1 248 ? -21.626 11.678 15.385 1.00 92.25 248 LYS A N 1
ATOM 2008 C CA . LYS A 1 248 ? -22.722 10.784 15.800 1.00 92.25 248 LYS A CA 1
ATOM 2009 C C . LYS A 1 248 ? -22.936 10.769 17.309 1.00 92.25 248 LYS A C 1
ATOM 2011 O O . LYS A 1 248 ? -24.087 10.765 17.732 1.00 92.25 248 LYS A O 1
ATOM 2016 N N . ILE A 1 249 ? -21.874 10.859 18.109 1.00 87.00 249 ILE A N 1
ATOM 2017 C CA . ILE A 1 249 ? -21.988 11.075 19.559 1.00 87.00 249 ILE A CA 1
ATOM 2018 C C . ILE A 1 249 ? -22.728 12.389 19.853 1.00 87.00 249 ILE A C 1
ATOM 2020 O O . ILE A 1 249 ? -23.621 12.393 20.695 1.00 87.00 249 ILE A O 1
ATOM 2024 N N . GLY A 1 250 ? -22.429 13.478 19.139 1.00 86.75 250 GLY A N 1
ATOM 2025 C CA . GLY A 1 250 ? -23.154 14.746 19.289 1.00 86.75 250 GLY A CA 1
ATOM 2026 C C . GLY A 1 250 ? -24.646 14.621 18.959 1.00 86.75 250 GLY A C 1
ATOM 2027 O O . GLY A 1 250 ? -25.494 15.015 19.754 1.00 86.75 250 GLY A O 1
ATOM 2028 N N . GLU A 1 251 ? -24.986 13.989 17.829 1.00 93.19 251 GLU A N 1
ATOM 2029 C CA . GLU A 1 251 ? -26.384 13.705 17.460 1.00 93.19 251 GLU A CA 1
ATOM 2030 C C . GLU A 1 251 ? -27.095 12.834 18.524 1.00 93.19 251 GLU A C 1
ATOM 2032 O O . GLU A 1 251 ? -28.271 13.049 18.827 1.00 93.19 251 GLU A O 1
ATOM 2037 N N . PHE A 1 252 ? -26.386 11.874 19.125 1.00 92.38 252 PHE A N 1
ATOM 2038 C CA . PHE A 1 252 ? -26.879 11.058 20.235 1.00 92.38 252 PHE A CA 1
ATOM 2039 C C . PHE A 1 252 ? -27.136 11.881 21.508 1.00 92.38 252 PHE A C 1
ATOM 2041 O O . PHE A 1 252 ? -28.213 11.775 22.091 1.00 92.38 252 PHE A O 1
ATOM 2048 N N . GLN A 1 253 ? -26.201 12.746 21.908 1.00 88.06 253 GLN A N 1
ATOM 2049 C CA . GLN A 1 253 ? -26.338 13.619 23.082 1.00 88.06 253 GLN A CA 1
ATOM 2050 C C . GLN A 1 253 ? -27.496 14.621 22.947 1.00 88.06 253 GLN A C 1
ATOM 2052 O O . GLN A 1 253 ? -28.125 14.981 23.938 1.00 88.06 253 GLN A O 1
ATOM 2057 N N . GLU A 1 254 ? -27.817 15.033 21.720 1.00 94.19 254 GLU A N 1
ATOM 2058 C CA . GLU A 1 254 ? -28.983 15.868 21.402 1.00 94.19 254 GLU A CA 1
ATOM 2059 C C . GLU A 1 254 ? -30.312 15.084 21.383 1.00 94.19 254 GLU A C 1
ATOM 2061 O O . GLU A 1 254 ? -31.368 15.664 21.130 1.00 94.19 254 GLU A O 1
ATOM 2066 N N . GLY A 1 255 ? -30.282 13.765 21.603 1.00 92.94 255 GLY A N 1
ATOM 2067 C CA . GLY A 1 255 ? -31.458 12.894 21.556 1.00 92.94 255 GLY A CA 1
ATOM 2068 C C . GLY A 1 255 ? -31.972 12.601 20.143 1.00 92.94 255 GLY A C 1
ATOM 2069 O O . GLY A 1 255 ? -33.072 12.071 19.992 1.00 92.94 255 GLY A O 1
ATOM 2070 N N . LYS A 1 256 ? -31.201 12.925 19.092 1.00 96.31 256 LYS A N 1
ATOM 2071 C CA . LYS A 1 256 ? -31.571 12.645 17.690 1.00 96.31 256 LYS A CA 1
ATOM 2072 C C . LYS A 1 256 ? -31.363 11.181 17.308 1.00 96.31 256 LYS A C 1
ATOM 2074 O O . LYS A 1 256 ? -31.950 10.712 16.336 1.00 96.31 256 LYS A O 1
ATOM 2079 N N . ILE A 1 257 ? -30.523 10.469 18.056 1.00 95.00 257 ILE A N 1
ATOM 2080 C CA . ILE A 1 257 ? -30.226 9.047 17.874 1.00 95.00 257 ILE A CA 1
ATOM 2081 C C . ILE A 1 257 ? -30.573 8.322 19.175 1.00 95.00 257 ILE A C 1
ATOM 2083 O O . ILE A 1 257 ? -30.239 8.787 20.259 1.00 95.00 257 ILE A O 1
ATOM 2087 N N . THR A 1 258 ? -31.243 7.175 19.070 1.00 96.38 258 THR A N 1
ATOM 2088 C CA . THR A 1 258 ? -31.572 6.332 20.230 1.00 96.38 258 THR A CA 1
ATOM 2089 C C . THR A 1 258 ? -30.366 5.507 20.689 1.00 96.38 258 THR A C 1
ATOM 2091 O O . THR A 1 258 ? -29.444 5.271 19.908 1.00 96.38 258 THR A O 1
ATOM 2094 N N . ASN A 1 259 ? -30.393 4.974 21.916 1.00 94.69 259 ASN A N 1
ATOM 2095 C CA . ASN A 1 259 ? -29.349 4.057 22.398 1.00 94.69 259 ASN A CA 1
ATOM 2096 C C . ASN A 1 259 ? -29.141 2.855 21.460 1.00 94.69 259 ASN A C 1
ATOM 2098 O O . ASN A 1 259 ? -28.002 2.477 21.191 1.00 94.69 259 ASN A O 1
ATOM 2102 N N . THR A 1 260 ? -30.226 2.267 20.940 1.00 97.12 260 THR A N 1
ATOM 2103 C CA . THR A 1 260 ? -30.167 1.120 20.021 1.00 97.12 260 THR A CA 1
ATOM 2104 C C . THR A 1 260 ? -29.451 1.491 18.728 1.00 97.12 260 THR A C 1
ATOM 2106 O O . THR A 1 260 ? -28.474 0.841 18.362 1.00 97.12 260 THR A O 1
ATOM 2109 N N . SER A 1 261 ? -29.870 2.581 18.082 1.00 97.19 261 SER A N 1
ATOM 2110 C CA . SER A 1 261 ? -29.244 3.050 16.841 1.00 97.19 261 SER A CA 1
ATOM 2111 C C . SER A 1 261 ? -27.787 3.464 17.055 1.00 97.19 261 SER A C 1
ATOM 2113 O O . SER A 1 261 ? -26.935 3.185 16.215 1.00 97.19 261 SER A O 1
ATOM 2115 N N . MET A 1 262 ? -27.473 4.090 18.195 1.00 96.88 262 MET A N 1
ATOM 2116 C CA . MET A 1 262 ? -26.098 4.449 18.525 1.00 96.88 262 MET A CA 1
ATOM 2117 C C . MET A 1 262 ? -25.235 3.197 18.735 1.00 96.88 262 MET A C 1
ATOM 2119 O O . MET A 1 262 ? -24.127 3.143 18.222 1.00 96.88 262 MET A O 1
ATOM 2123 N N . SER A 1 263 ? -25.757 2.149 19.382 1.00 97.31 263 SER A N 1
ATOM 2124 C CA . SER A 1 263 ? -25.046 0.876 19.597 1.00 97.31 263 SER A CA 1
ATOM 2125 C C . SER A 1 263 ? -24.731 0.141 18.284 1.00 97.31 263 SER A C 1
ATOM 2127 O O . SER A 1 263 ? -23.643 -0.426 18.106 1.00 97.31 263 SER A O 1
ATOM 2129 N N . GLU A 1 264 ? -25.663 0.178 17.330 1.00 97.12 264 GLU A N 1
ATOM 2130 C CA . GLU A 1 264 ? -25.463 -0.345 15.975 1.00 97.12 264 GLU A CA 1
ATOM 2131 C C . GLU A 1 264 ? -24.379 0.443 15.231 1.00 97.12 264 GLU A C 1
ATOM 2133 O O . GLU A 1 264 ? -23.446 -0.158 14.692 1.00 97.12 264 GLU A O 1
ATOM 2138 N N . LEU A 1 265 ? -24.430 1.780 15.279 1.00 96.88 265 LEU A N 1
ATOM 2139 C CA . LEU A 1 265 ? -23.390 2.643 14.712 1.00 96.88 265 LEU A CA 1
ATOM 2140 C C . LEU A 1 265 ? -22.024 2.361 15.345 1.00 96.88 265 LEU A C 1
ATOM 2142 O O . LEU A 1 265 ? -21.056 2.138 14.619 1.00 96.88 265 LEU A O 1
ATOM 2146 N N . THR A 1 266 ? -21.935 2.277 16.675 1.00 94.88 266 THR A N 1
ATOM 2147 C CA . THR A 1 266 ? -20.690 1.936 17.377 1.00 94.88 266 THR A CA 1
ATOM 2148 C C . THR A 1 266 ? -20.119 0.602 16.897 1.00 94.88 266 THR A C 1
ATOM 2150 O O . THR A 1 266 ? -18.907 0.463 16.772 1.00 94.88 266 THR A O 1
ATOM 2153 N N . SER A 1 267 ? -20.965 -0.374 16.558 1.00 96.94 267 SER A N 1
ATOM 2154 C CA . SER A 1 267 ? -20.514 -1.668 16.024 1.00 96.94 267 SER A CA 1
ATOM 2155 C C . SER A 1 267 ? -19.856 -1.544 14.646 1.00 96.94 267 SER A C 1
ATOM 2157 O O . SER A 1 267 ? -18.879 -2.241 14.367 1.00 96.94 267 SER A O 1
ATOM 2159 N N . ILE A 1 268 ? -20.360 -0.646 13.796 1.00 96.06 268 ILE A N 1
ATOM 2160 C CA . ILE A 1 268 ? -19.776 -0.357 12.479 1.00 96.06 268 ILE A CA 1
ATOM 2161 C C . ILE A 1 268 ? -18.407 0.309 12.648 1.00 96.06 268 ILE A C 1
ATOM 2163 O O . ILE A 1 268 ? -17.431 -0.134 12.041 1.00 96.06 268 ILE A O 1
ATOM 2167 N N . TYR A 1 269 ? -18.313 1.331 13.503 1.00 93.31 269 TYR A N 1
ATOM 2168 C CA . TYR A 1 269 ? -17.048 2.024 13.750 1.00 93.31 269 TYR A CA 1
ATOM 2169 C C . TYR A 1 269 ? -16.014 1.112 14.409 1.00 93.31 269 TYR A C 1
ATOM 2171 O O . TYR A 1 269 ? -14.872 1.095 13.963 1.00 93.31 269 TYR A O 1
ATOM 2179 N N . LEU A 1 270 ? -16.414 0.273 15.371 1.00 96.44 270 LEU A N 1
ATOM 2180 C CA . LEU A 1 270 ? -15.542 -0.750 15.955 1.00 96.44 270 LEU A CA 1
ATOM 2181 C C . LEU A 1 270 ? -14.894 -1.625 14.883 1.00 96.44 270 LEU A C 1
ATOM 2183 O O . LEU A 1 270 ? -13.676 -1.766 14.872 1.00 96.44 270 LEU A O 1
ATOM 2187 N N . LYS A 1 271 ? -15.688 -2.153 13.945 1.00 96.00 271 LYS A N 1
ATOM 2188 C CA . LYS A 1 271 ? -15.164 -2.960 12.837 1.00 96.00 271 LYS A CA 1
ATOM 2189 C C . LYS A 1 271 ? -14.152 -2.178 11.995 1.00 96.00 271 LYS A C 1
ATOM 2191 O O . LYS A 1 271 ? -13.112 -2.719 11.630 1.00 96.00 271 LYS A O 1
ATOM 2196 N N . ASN A 1 272 ? -14.439 -0.915 11.689 1.00 92.50 272 ASN A N 1
ATOM 2197 C CA . ASN A 1 272 ? -13.551 -0.085 10.877 1.00 92.50 272 ASN A CA 1
ATOM 2198 C C . ASN A 1 272 ? -12.219 0.207 11.584 1.00 92.50 272 ASN A C 1
ATOM 2200 O O . ASN A 1 272 ? -11.170 0.058 10.959 1.00 92.50 272 ASN A O 1
ATOM 2204 N N . PHE A 1 273 ? -12.246 0.546 12.875 1.00 92.31 273 PHE A N 1
ATOM 2205 C CA . PHE A 1 273 ? -11.034 0.767 13.668 1.00 92.31 273 PHE A CA 1
ATOM 2206 C C . PHE A 1 273 ? -10.224 -0.515 13.867 1.00 92.31 273 PHE A C 1
ATOM 2208 O O . PHE A 1 273 ? -9.004 -0.487 13.738 1.00 92.31 273 PHE A O 1
ATOM 2215 N N . THR A 1 274 ? -10.875 -1.659 14.102 1.00 95.12 274 THR A N 1
ATOM 2216 C CA . THR A 1 274 ? -10.178 -2.953 14.162 1.00 95.12 274 THR A CA 1
ATOM 2217 C C . THR A 1 274 ? -9.478 -3.267 12.841 1.00 95.12 274 THR A C 1
ATOM 2219 O O . THR A 1 274 ? -8.295 -3.591 12.849 1.00 95.12 274 THR A O 1
ATOM 2222 N N . ASN A 1 275 ? -10.145 -3.063 11.701 1.00 92.44 275 ASN A N 1
ATOM 2223 C CA . ASN A 1 275 ? -9.519 -3.252 10.391 1.00 92.44 275 ASN A CA 1
ATOM 2224 C C . ASN A 1 275 ? -8.337 -2.291 10.154 1.00 92.44 275 ASN A C 1
ATOM 2226 O O . ASN A 1 275 ? -7.369 -2.661 9.492 1.00 92.44 275 ASN A O 1
ATOM 2230 N N . GLN A 1 276 ? -8.412 -1.046 10.642 1.00 89.31 276 GLN A N 1
ATOM 2231 C CA . GLN A 1 276 ? -7.291 -0.103 10.560 1.00 89.31 276 GLN A CA 1
ATOM 2232 C C . GLN A 1 276 ? -6.109 -0.561 11.412 1.00 89.31 276 GLN A C 1
ATOM 2234 O O . GLN A 1 276 ? -4.988 -0.572 10.909 1.00 89.31 276 GLN A O 1
ATOM 2239 N N . LEU A 1 277 ? -6.360 -0.998 12.650 1.00 94.94 277 LEU A N 1
ATOM 2240 C CA . LEU A 1 277 ? -5.328 -1.553 13.522 1.00 94.94 277 LEU A CA 1
ATOM 2241 C C . LEU A 1 277 ? -4.657 -2.775 12.884 1.00 94.94 277 LEU A C 1
ATOM 2243 O O . LEU A 1 277 ? -3.434 -2.833 12.840 1.00 94.94 277 LEU A O 1
ATOM 2247 N N . GLU A 1 278 ? -5.428 -3.716 12.336 1.00 92.69 278 GLU A N 1
ATOM 2248 C CA . GLU A 1 278 ? -4.883 -4.911 11.678 1.00 92.69 278 GLU A CA 1
ATOM 2249 C C . GLU A 1 278 ? -3.971 -4.547 10.498 1.00 92.69 278 GLU A C 1
ATOM 2251 O O . GLU A 1 278 ? -2.846 -5.040 10.404 1.00 92.69 278 GLU A O 1
ATOM 2256 N N . LYS A 1 279 ? -4.414 -3.629 9.627 1.00 88.00 279 LYS A N 1
ATOM 2257 C CA . LYS A 1 279 ? -3.586 -3.115 8.523 1.00 88.00 279 LYS A CA 1
ATOM 2258 C C . LYS A 1 279 ? -2.321 -2.431 9.036 1.00 88.00 279 LYS A C 1
ATOM 2260 O O . LYS A 1 279 ? -1.253 -2.592 8.452 1.00 88.00 279 LYS A O 1
ATOM 2265 N N . PHE A 1 280 ? -2.442 -1.662 10.113 1.00 90.69 280 PHE A N 1
ATOM 2266 C CA . PHE A 1 280 ? -1.325 -0.945 10.712 1.00 90.69 280 PHE A CA 1
ATOM 2267 C C . PHE A 1 280 ? -0.290 -1.887 11.337 1.00 90.69 280 PHE A C 1
ATOM 2269 O O . PHE A 1 280 ? 0.915 -1.691 11.174 1.00 90.69 280 PHE A O 1
ATOM 2276 N N . GLU A 1 281 ? -0.736 -2.950 12.005 1.00 90.75 281 GLU A N 1
ATOM 2277 C CA . GLU A 1 281 ? 0.150 -3.932 12.627 1.00 90.75 281 GLU A CA 1
ATOM 2278 C C . GLU A 1 281 ? 0.903 -4.783 11.594 1.00 90.75 281 GLU A C 1
ATOM 2280 O O . GLU A 1 281 ? 2.068 -5.111 11.839 1.00 90.75 281 GLU A O 1
ATOM 2285 N N . GLN A 1 282 ? 0.304 -5.057 10.429 1.00 88.31 282 GLN A N 1
ATOM 2286 C CA . GLN A 1 282 ? 0.923 -5.826 9.338 1.00 88.31 282 GLN A CA 1
ATOM 2287 C C . GLN A 1 282 ? 2.115 -5.125 8.671 1.00 88.31 282 GLN A C 1
ATOM 2289 O O . GLN A 1 282 ? 3.001 -5.801 8.153 1.00 88.31 282 GLN A O 1
ATOM 2294 N N . ILE A 1 283 ? 2.170 -3.790 8.682 1.00 82.88 283 ILE A N 1
ATOM 2295 C CA . ILE A 1 283 ? 3.262 -3.048 8.037 1.00 82.88 283 ILE A CA 1
ATOM 2296 C C . ILE A 1 283 ? 4.472 -2.991 8.963 1.00 82.88 283 ILE A C 1
ATOM 2298 O O . ILE A 1 283 ? 4.399 -2.438 10.061 1.00 82.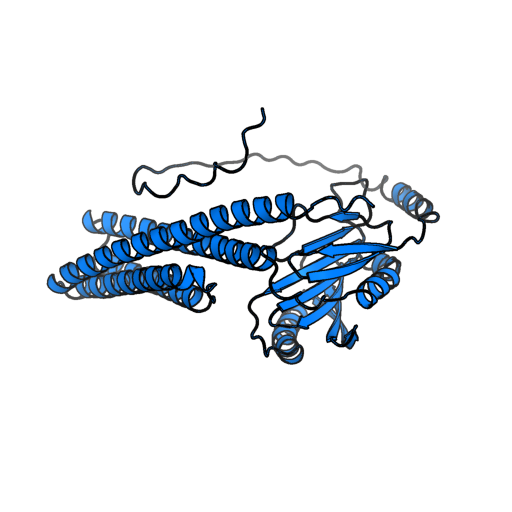88 283 ILE A O 1
ATOM 2302 N N . GLU A 1 284 ? 5.614 -3.524 8.536 1.00 84.88 284 GLU A N 1
ATOM 2303 C CA . GLU A 1 284 ? 6.852 -3.392 9.300 1.00 84.88 284 GLU A CA 1
ATOM 2304 C C . GLU A 1 284 ? 7.334 -1.932 9.312 1.00 84.88 284 GLU A C 1
ATOM 2306 O O . GLU A 1 284 ? 7.408 -1.269 8.280 1.00 84.88 284 GLU A O 1
ATOM 2311 N N . ALA A 1 285 ? 7.635 -1.417 10.507 1.00 85.25 285 ALA A N 1
ATOM 2312 C CA . ALA A 1 285 ? 8.196 -0.082 10.658 1.00 85.25 285 ALA A CA 1
ATOM 2313 C C . ALA A 1 285 ? 9.726 -0.152 10.595 1.00 85.25 285 ALA A C 1
ATOM 2315 O O . ALA A 1 285 ? 10.307 -1.025 11.257 1.00 85.25 285 ALA A O 1
ATOM 2316 N N . PRO A 1 286 ? 10.391 0.804 9.917 1.00 85.56 286 PRO A N 1
ATOM 2317 C CA . PRO A 1 286 ? 11.822 1.010 10.083 1.00 85.56 286 PRO A CA 1
ATOM 2318 C C . PRO A 1 286 ? 12.181 1.123 11.567 1.00 85.56 286 PRO A C 1
ATOM 2320 O O . PRO A 1 286 ? 11.372 1.567 12.393 1.00 85.56 286 PRO A O 1
ATOM 2323 N N . LYS A 1 287 ? 13.400 0.713 11.926 1.00 86.50 287 LYS A N 1
ATOM 2324 C CA . LYS A 1 287 ? 13.843 0.609 13.326 1.00 86.50 287 LYS A CA 1
ATOM 2325 C C . LYS A 1 287 ? 13.618 1.911 14.099 1.00 86.50 287 LYS A C 1
ATOM 2327 O O . LYS A 1 287 ? 13.254 1.872 15.272 1.00 86.50 287 LYS A O 1
ATOM 2332 N N . GLU A 1 288 ? 13.820 3.037 13.433 1.00 85.56 288 GLU A N 1
ATOM 2333 C CA . GLU A 1 288 ? 13.679 4.392 13.947 1.00 85.56 288 GLU A CA 1
ATOM 2334 C C . GLU A 1 288 ? 12.229 4.710 14.328 1.00 85.56 288 GLU A C 1
ATOM 2336 O O . GLU A 1 288 ? 12.001 5.352 15.347 1.00 85.56 288 GLU A O 1
ATOM 2341 N N . PHE A 1 289 ? 11.252 4.199 13.575 1.00 89.31 289 PHE A N 1
ATOM 2342 C CA . PHE A 1 289 ? 9.824 4.428 13.799 1.00 89.31 289 PHE A CA 1
ATOM 2343 C C . PHE A 1 289 ? 9.158 3.398 14.718 1.00 89.31 289 PHE A C 1
ATOM 2345 O O . PHE A 1 289 ? 7.945 3.461 14.925 1.00 89.31 289 PHE A O 1
ATOM 2352 N N . LYS A 1 290 ? 9.906 2.460 15.317 1.00 92.75 290 LYS A N 1
ATOM 2353 C CA . LYS A 1 290 ? 9.334 1.496 16.276 1.00 92.75 290 LYS A CA 1
ATOM 2354 C C . LYS A 1 290 ? 8.548 2.166 17.416 1.00 92.75 290 LYS A C 1
ATOM 2356 O O . LYS A 1 290 ? 7.439 1.701 17.678 1.00 92.75 290 LYS A O 1
ATOM 2361 N N . PRO A 1 291 ? 9.036 3.252 18.056 1.00 94.44 291 PRO A N 1
ATOM 2362 C CA . PRO A 1 291 ? 8.260 3.961 19.076 1.00 94.44 291 PRO A CA 1
ATOM 2363 C C . PRO A 1 291 ? 6.975 4.576 18.510 1.00 94.44 291 PRO A C 1
ATOM 2365 O O . PRO A 1 291 ? 5.906 4.398 19.084 1.00 94.44 291 PRO A O 1
ATOM 2368 N N . THR A 1 292 ? 7.047 5.206 17.332 1.00 90.88 292 THR A N 1
ATOM 2369 C CA . THR A 1 292 ? 5.875 5.741 16.621 1.00 90.88 292 THR A CA 1
ATOM 2370 C C . THR A 1 292 ? 4.828 4.663 16.358 1.00 90.88 292 THR A C 1
ATOM 2372 O O . THR A 1 292 ? 3.651 4.872 16.649 1.00 90.88 292 THR A O 1
ATOM 2375 N N . LYS A 1 293 ? 5.242 3.497 15.840 1.00 94.94 293 LYS A N 1
ATOM 2376 C CA . LYS A 1 293 ? 4.337 2.370 15.584 1.00 94.94 293 LYS A CA 1
ATOM 2377 C C . LYS A 1 293 ? 3.708 1.858 16.875 1.00 94.94 293 LYS A C 1
ATOM 2379 O O . LYS A 1 293 ? 2.506 1.609 16.904 1.00 94.94 293 LYS A O 1
ATOM 2384 N N . ALA A 1 294 ? 4.499 1.690 17.932 1.00 96.75 294 ALA A N 1
ATOM 2385 C CA . ALA A 1 294 ? 4.006 1.184 19.208 1.00 96.75 294 ALA A CA 1
ATOM 2386 C C . ALA A 1 294 ? 2.933 2.112 19.797 1.00 96.75 294 ALA A C 1
ATOM 2388 O O . ALA A 1 294 ? 1.832 1.654 20.095 1.00 96.75 294 ALA A O 1
ATOM 2389 N N . ASN A 1 295 ? 3.222 3.412 19.866 1.00 95.38 295 ASN A N 1
ATOM 2390 C CA . ASN A 1 295 ? 2.304 4.410 20.408 1.00 95.38 295 ASN A CA 1
ATOM 2391 C C . ASN A 1 295 ? 1.022 4.509 19.567 1.00 95.38 295 ASN A C 1
ATOM 2393 O O . ASN A 1 295 ? -0.073 4.405 20.105 1.00 95.38 295 ASN A O 1
ATOM 2397 N N . MET A 1 296 ? 1.124 4.573 18.236 1.00 95.25 296 MET A N 1
ATOM 2398 C CA . MET A 1 296 ? -0.068 4.619 17.377 1.00 95.25 296 MET A CA 1
ATOM 2399 C C . MET A 1 296 ? -0.906 3.331 17.465 1.00 95.25 296 MET A C 1
ATOM 2401 O O . MET A 1 296 ? -2.133 3.377 17.463 1.00 95.25 296 MET A O 1
ATOM 2405 N N . SER A 1 297 ? -0.266 2.167 17.616 1.00 97.25 297 SER A N 1
ATOM 2406 C CA . SER A 1 297 ? -0.990 0.907 17.841 1.00 97.25 297 SER A CA 1
ATOM 2407 C C . SER A 1 297 ? -1.733 0.912 19.181 1.00 97.25 297 SER A C 1
ATOM 2409 O O . SER A 1 297 ? -2.846 0.394 19.266 1.00 97.25 297 SER A O 1
ATOM 2411 N N . ASN A 1 298 ? -1.131 1.484 20.229 1.00 97.50 298 ASN A N 1
ATOM 2412 C CA . ASN A 1 298 ? -1.775 1.629 21.534 1.00 97.50 298 ASN A CA 1
ATOM 2413 C C . ASN A 1 298 ? -2.962 2.591 21.472 1.00 97.50 298 ASN A C 1
ATOM 2415 O O . ASN A 1 298 ? -4.015 2.258 22.013 1.00 97.50 298 ASN A O 1
ATOM 2419 N N . SER A 1 299 ? -2.828 3.692 20.726 1.00 96.06 299 SER A N 1
ATOM 2420 C CA . SER A 1 299 ? -3.921 4.625 20.450 1.00 96.06 299 SER A CA 1
ATOM 2421 C C . SER A 1 299 ? -5.133 3.887 19.872 1.00 96.06 299 SER A C 1
ATOM 2423 O O . SER A 1 299 ? -6.172 3.793 20.525 1.00 96.06 299 SER A O 1
ATOM 2425 N N . PHE A 1 300 ? -4.964 3.180 18.749 1.00 96.31 300 PHE A N 1
ATOM 2426 C CA . PHE A 1 300 ? -6.040 2.373 18.163 1.00 96.31 300 PHE A CA 1
ATOM 2427 C C . PHE A 1 300 ? -6.650 1.361 19.141 1.00 96.31 300 PHE A C 1
ATOM 2429 O O . PHE A 1 300 ? -7.872 1.217 19.210 1.00 96.31 300 PHE A O 1
ATOM 2436 N N . LYS A 1 301 ? -5.824 0.646 19.914 1.00 98.31 301 LYS A N 1
ATOM 2437 C CA . LYS A 1 301 ? -6.305 -0.334 20.904 1.00 98.31 301 LYS A CA 1
ATOM 2438 C C . LYS A 1 301 ? -7.158 0.327 21.983 1.00 98.31 301 LYS A C 1
ATOM 2440 O O . LYS A 1 301 ? -8.195 -0.224 22.359 1.00 98.31 301 LYS A O 1
ATOM 2445 N N . ASN A 1 302 ? -6.745 1.497 22.457 1.00 97.31 302 ASN A N 1
ATOM 2446 C CA . ASN A 1 302 ? -7.460 2.261 23.466 1.00 97.31 302 ASN A CA 1
ATOM 2447 C C . ASN A 1 302 ? -8.763 2.861 22.909 1.00 97.31 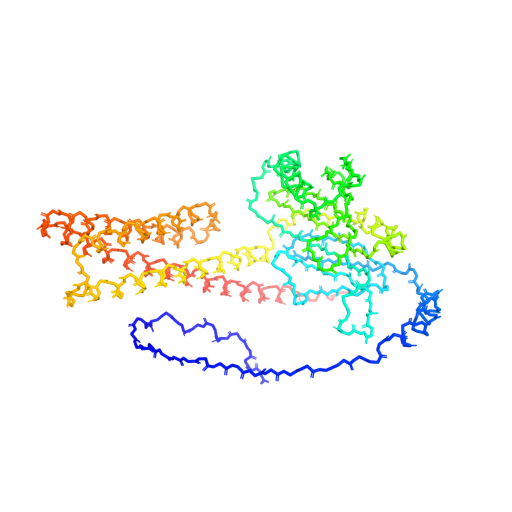302 ASN A C 1
ATOM 2449 O O . ASN A 1 302 ? -9.799 2.729 23.561 1.00 97.31 302 ASN A O 1
ATOM 2453 N N . GLU A 1 303 ? -8.780 3.394 21.685 1.00 95.25 303 GLU A N 1
ATOM 2454 C CA . GLU A 1 303 ? -10.013 3.862 21.030 1.00 95.25 303 GLU A CA 1
ATOM 2455 C C . GLU A 1 303 ? -11.016 2.719 20.798 1.00 95.25 303 GLU A C 1
ATOM 2457 O O . GLU A 1 303 ? -12.189 2.822 21.166 1.00 95.25 303 GLU A O 1
ATOM 2462 N N . ILE A 1 304 ? -10.552 1.569 20.293 1.00 98.00 304 ILE A N 1
ATOM 2463 C CA . ILE A 1 304 ? -11.382 0.363 20.145 1.00 98.00 304 ILE A CA 1
ATOM 2464 C C . ILE A 1 304 ? -11.965 -0.047 21.502 1.00 98.00 304 ILE A C 1
ATOM 2466 O O . ILE A 1 304 ? -13.157 -0.353 21.605 1.00 98.00 304 ILE A O 1
ATOM 2470 N N . LYS A 1 305 ? -11.150 -0.044 22.563 1.00 97.94 305 LYS A N 1
ATOM 2471 C CA . LYS A 1 305 ? -11.610 -0.413 23.905 1.00 97.94 305 LYS A CA 1
ATOM 2472 C C . LYS A 1 305 ? -12.637 0.575 24.453 1.00 97.94 305 LYS A C 1
ATOM 2474 O O . LYS A 1 305 ? -13.624 0.141 25.054 1.00 97.94 305 LYS A O 1
ATOM 2479 N N . SER A 1 306 ? -12.438 1.869 24.209 1.00 96.81 306 SER A N 1
ATOM 2480 C CA . SER A 1 306 ? -13.406 2.917 24.526 1.00 96.81 306 SER A CA 1
ATOM 2481 C C . SER A 1 306 ? -14.755 2.616 23.876 1.00 96.81 306 SER A C 1
ATOM 2483 O O . SER A 1 306 ? -15.768 2.501 24.566 1.00 96.81 306 SER A O 1
ATOM 2485 N N . TYR A 1 307 ? -14.777 2.361 22.569 1.00 96.44 307 TYR A N 1
ATOM 2486 C CA . TYR A 1 307 ? -16.020 2.114 21.839 1.00 96.44 307 TYR A CA 1
ATOM 2487 C C . TYR A 1 307 ? -16.719 0.817 22.247 1.00 96.44 307 TYR A C 1
ATOM 2489 O O . TYR A 1 307 ? -17.948 0.784 22.303 1.00 96.44 307 TYR A O 1
ATOM 2497 N N . GLN A 1 308 ? -15.978 -0.232 22.615 1.00 98.12 308 GLN A N 1
ATOM 2498 C CA . GLN A 1 308 ? -16.566 -1.446 23.195 1.00 98.12 308 GLN A CA 1
ATOM 2499 C C . GLN A 1 308 ? -17.316 -1.138 24.498 1.00 98.12 308 GLN A C 1
ATOM 2501 O O . GLN A 1 308 ? -18.456 -1.562 24.678 1.00 98.12 308 GLN A O 1
ATOM 2506 N N . LEU A 1 309 ? -16.693 -0.374 25.397 1.00 95.00 309 LEU A N 1
ATOM 2507 C CA . LEU A 1 309 ? -17.283 -0.018 26.688 1.00 95.00 309 LEU A CA 1
ATOM 2508 C C . LEU A 1 309 ? -18.453 0.958 26.543 1.00 95.00 309 LEU A C 1
ATOM 2510 O O . LEU A 1 309 ? -19.461 0.809 27.233 1.00 95.00 309 LEU A O 1
ATOM 2514 N N . PHE A 1 310 ? -18.356 1.909 25.615 1.00 96.56 310 PHE A N 1
ATOM 2515 C CA . PHE A 1 310 ? -19.452 2.820 25.306 1.00 96.56 310 PHE A CA 1
ATOM 2516 C C . PHE A 1 310 ? -20.653 2.071 24.717 1.00 96.56 310 PHE A C 1
ATOM 2518 O O . PHE A 1 310 ? -21.785 2.273 25.148 1.00 96.56 310 PHE A O 1
ATOM 2525 N N . LYS A 1 311 ? -20.423 1.126 23.798 1.00 97.56 311 LYS A N 1
ATOM 2526 C CA . LYS A 1 311 ? -21.483 0.255 23.276 1.00 97.56 311 LYS A CA 1
ATOM 2527 C C . LYS A 1 311 ? -22.184 -0.514 24.394 1.00 97.56 311 LYS A C 1
ATOM 2529 O O . LYS A 1 311 ? -23.412 -0.579 24.432 1.00 97.56 311 LYS A O 1
ATOM 2534 N N . ASP A 1 312 ? -21.411 -1.094 25.302 1.00 96.06 312 ASP A N 1
ATOM 2535 C CA . ASP A 1 312 ? -21.957 -1.815 26.442 1.00 96.06 312 ASP A CA 1
ATOM 2536 C C . ASP A 1 312 ? -22.772 -0.905 27.370 1.00 96.06 312 ASP A C 1
ATOM 2538 O O . ASP A 1 312 ? -23.793 -1.335 27.910 1.00 96.06 312 ASP A O 1
ATOM 2542 N N . TYR A 1 313 ? -22.334 0.340 27.567 1.00 96.88 313 TYR A N 1
ATOM 2543 C CA . TYR A 1 313 ? -23.109 1.351 28.279 1.00 96.88 313 TYR A CA 1
ATOM 2544 C C . TYR A 1 313 ? -24.466 1.575 27.603 1.00 96.88 313 TYR A C 1
ATOM 2546 O O . TYR A 1 313 ? -25.490 1.440 28.269 1.00 96.88 313 TYR A O 1
ATOM 2554 N N . LEU A 1 314 ? -24.497 1.806 26.287 1.00 93.44 314 LEU A N 1
ATOM 2555 C CA . LEU A 1 314 ? -25.743 2.027 25.538 1.00 93.44 314 LEU A CA 1
ATOM 2556 C C . LEU A 1 314 ? -26.748 0.877 25.702 1.00 93.44 314 LEU A C 1
ATOM 2558 O O . LEU A 1 314 ? -27.954 1.113 25.754 1.00 93.44 314 LEU A O 1
ATOM 2562 N N . LEU A 1 315 ? -26.253 -0.361 25.796 1.00 95.69 315 LEU A N 1
ATOM 2563 C CA . LEU A 1 315 ? -27.077 -1.565 25.934 1.00 95.69 315 LEU A CA 1
ATOM 2564 C C . LEU A 1 315 ? -27.556 -1.829 27.367 1.00 95.69 315 LEU A C 1
ATOM 2566 O O . LEU A 1 315 ? -28.581 -2.479 27.551 1.00 95.69 315 LEU A O 1
ATOM 2570 N N . THR A 1 316 ? -26.810 -1.380 28.377 1.00 96.38 316 THR A N 1
ATOM 2571 C CA . THR A 1 316 ? -27.044 -1.773 29.781 1.00 96.38 316 THR A CA 1
ATOM 2572 C C . THR A 1 316 ? -27.444 -0.621 30.696 1.00 96.38 316 THR A C 1
ATOM 2574 O O . THR A 1 316 ? -27.925 -0.873 31.797 1.00 96.38 316 THR A O 1
ATOM 2577 N N . GLY A 1 317 ? -27.213 0.628 30.288 1.00 92.19 317 GLY A N 1
ATOM 2578 C CA . GLY A 1 317 ? -27.338 1.807 31.148 1.00 92.19 317 GLY A CA 1
ATOM 2579 C C . GLY A 1 317 ? -26.282 1.881 32.259 1.00 92.19 317 GLY A C 1
ATOM 2580 O O . GLY A 1 317 ? -26.438 2.653 33.200 1.00 92.19 317 GLY A O 1
ATOM 2581 N N . ASN A 1 318 ? -25.218 1.070 32.204 1.00 95.38 318 ASN A N 1
ATOM 2582 C CA . ASN A 1 318 ? -24.184 1.053 33.239 1.00 95.38 318 ASN A CA 1
ATOM 2583 C C . ASN A 1 318 ? -23.215 2.240 33.085 1.00 95.38 318 ASN A C 1
ATOM 2585 O O . ASN A 1 318 ? -22.261 2.175 32.308 1.00 95.38 318 ASN A O 1
ATOM 2589 N N . GLU A 1 319 ? -23.435 3.296 33.867 1.00 92.38 319 GLU A N 1
ATOM 2590 C CA . GLU A 1 319 ? -22.635 4.530 33.842 1.00 92.38 319 GLU A CA 1
ATOM 2591 C C . GLU A 1 319 ? -21.140 4.317 34.131 1.00 92.38 319 GLU A C 1
ATOM 2593 O O . GLU A 1 319 ? -20.298 5.032 33.590 1.00 92.38 319 GLU A O 1
ATOM 2598 N N . THR A 1 320 ? -20.759 3.295 34.906 1.00 92.56 320 THR A N 1
ATOM 2599 C CA . THR A 1 320 ? -19.339 2.975 35.125 1.00 92.56 320 THR A CA 1
ATOM 2600 C C . THR A 1 320 ? -18.649 2.584 33.817 1.00 92.56 320 THR A C 1
ATOM 2602 O O . THR A 1 320 ? -17.500 2.957 33.591 1.00 92.56 320 THR A O 1
ATOM 2605 N N . LYS A 1 321 ? -19.338 1.885 32.903 1.00 87.25 321 LYS A N 1
ATOM 2606 C CA . LYS A 1 321 ? -18.768 1.564 31.583 1.00 87.25 321 LYS A CA 1
ATOM 2607 C C . LYS A 1 321 ? -18.564 2.816 30.732 1.00 87.25 321 LYS A C 1
ATOM 2609 O O . LYS A 1 321 ? -17.566 2.901 30.024 1.00 87.25 321 LYS A O 1
ATOM 2614 N N . ASN A 1 322 ? -19.462 3.793 30.844 1.00 90.75 322 ASN A N 1
ATOM 2615 C CA . ASN A 1 322 ? -19.337 5.078 30.162 1.00 90.75 322 ASN A CA 1
ATOM 2616 C C . ASN A 1 322 ? -18.120 5.873 30.675 1.00 90.75 322 ASN A C 1
ATOM 2618 O O . ASN A 1 322 ? -17.307 6.355 29.885 1.00 90.75 322 ASN A O 1
ATOM 2622 N N . GLN A 1 323 ? -17.927 5.922 31.995 1.00 86.19 323 GLN A N 1
ATOM 2623 C CA . GLN A 1 323 ? -16.755 6.552 32.614 1.00 86.19 323 GLN A CA 1
ATOM 2624 C C . GLN A 1 323 ? -15.447 5.915 32.128 1.00 86.19 323 GLN A C 1
ATOM 2626 O O . GLN A 1 323 ? -14.588 6.609 31.589 1.00 86.19 323 GLN A O 1
ATOM 2631 N N . ILE A 1 324 ? -15.337 4.584 32.209 1.00 87.69 324 ILE A N 1
ATOM 2632 C CA . ILE A 1 324 ? -14.137 3.865 31.756 1.00 87.69 324 ILE A CA 1
ATOM 2633 C C . ILE A 1 324 ? -13.939 4.040 30.240 1.00 87.69 324 ILE A C 1
ATOM 2635 O O . ILE A 1 324 ? -12.807 4.168 29.776 1.00 87.69 324 ILE A O 1
ATOM 2639 N N . SER A 1 325 ? -15.017 4.098 29.447 1.00 91.62 325 SER A N 1
ATOM 2640 C CA . SER A 1 325 ? -14.902 4.378 28.009 1.00 91.62 325 SER A CA 1
ATOM 2641 C C . SER A 1 325 ? -14.245 5.732 27.736 1.00 91.62 325 SER A C 1
ATOM 2643 O O . SER A 1 325 ? -13.392 5.832 26.854 1.00 91.62 325 SER A O 1
ATOM 2645 N N . THR A 1 326 ? -14.570 6.749 28.536 1.00 86.31 326 THR A N 1
ATOM 2646 C CA . THR A 1 326 ? -13.973 8.084 28.424 1.00 86.31 326 THR A CA 1
ATOM 2647 C C . THR A 1 326 ? -12.490 8.050 28.789 1.00 86.31 326 THR A C 1
ATOM 2649 O O . THR A 1 326 ? -11.678 8.616 28.065 1.00 86.31 326 THR A O 1
ATOM 2652 N N . GLU A 1 327 ? -12.110 7.322 29.844 1.00 88.12 327 GLU A N 1
ATOM 2653 C CA . GLU A 1 327 ? -10.700 7.157 30.231 1.00 88.12 327 GLU A CA 1
ATOM 2654 C C . GLU A 1 327 ? -9.861 6.510 29.121 1.00 88.12 327 GLU A C 1
ATOM 2656 O O . GLU A 1 327 ? -8.757 6.968 28.825 1.00 88.12 327 GLU A O 1
ATOM 2661 N N . PHE A 1 328 ? -10.383 5.463 28.475 1.00 90.38 328 PHE A N 1
ATOM 2662 C CA . PHE A 1 328 ? -9.705 4.832 27.341 1.00 90.38 328 PHE A CA 1
ATOM 2663 C C . PHE A 1 328 ? -9.589 5.771 26.139 1.00 90.38 328 PHE A C 1
ATOM 2665 O O . PHE A 1 328 ? -8.550 5.779 25.484 1.00 90.38 328 PHE A O 1
ATOM 2672 N N . LEU A 1 329 ? -10.604 6.598 25.871 1.00 89.25 329 LEU A N 1
ATOM 2673 C CA . LEU A 1 329 ? -10.521 7.591 24.802 1.00 89.25 329 LEU A CA 1
ATOM 2674 C C . LEU A 1 329 ? -9.453 8.651 25.106 1.00 89.25 329 LEU A C 1
ATOM 2676 O O . LEU A 1 329 ? -8.686 9.016 24.222 1.00 89.25 329 LEU A O 1
ATOM 2680 N N . SER A 1 330 ? -9.346 9.104 26.358 1.00 86.06 330 SER A N 1
ATOM 2681 C CA . SER A 1 330 ? -8.283 10.027 26.771 1.00 86.06 330 SER A CA 1
ATOM 2682 C C . SER A 1 330 ? -6.891 9.418 26.595 1.00 86.06 330 SER A C 1
ATOM 2684 O O . SER A 1 330 ? -6.028 10.058 26.002 1.00 86.06 330 SER A O 1
ATOM 2686 N N . ARG A 1 331 ? -6.686 8.163 27.017 1.00 87.88 331 ARG A N 1
ATOM 2687 C CA . ARG A 1 331 ? -5.412 7.451 26.799 1.00 87.88 331 ARG A CA 1
ATOM 2688 C C . ARG A 1 331 ? -5.091 7.275 25.319 1.00 87.88 331 ARG A C 1
ATOM 2690 O O . ARG A 1 331 ? -3.940 7.410 24.930 1.00 87.88 331 ARG A O 1
ATOM 2697 N N . SER A 1 332 ? -6.106 7.030 24.491 1.00 91.12 332 SER A N 1
ATOM 2698 C CA . SER A 1 332 ? -5.935 6.954 23.039 1.00 91.12 332 SER A CA 1
ATOM 2699 C C . SER A 1 332 ? -5.328 8.232 22.461 1.00 91.12 332 SER A C 1
ATOM 2701 O O . SER A 1 332 ? -4.434 8.163 21.619 1.00 91.12 332 SER A O 1
ATOM 2703 N N . LEU A 1 333 ? -5.792 9.394 22.929 1.00 84.00 333 LEU A N 1
ATOM 2704 C CA . LEU A 1 333 ? -5.273 10.694 22.504 1.00 84.00 333 LEU A CA 1
ATOM 2705 C C . LEU A 1 333 ? -3.850 10.938 23.024 1.00 84.00 333 LEU A C 1
ATOM 2707 O O . LEU A 1 333 ? -3.024 11.497 22.308 1.00 84.00 333 LEU A O 1
ATOM 2711 N N . GLU A 1 334 ? -3.544 10.516 24.253 1.00 88.00 334 GLU A N 1
ATOM 2712 C CA . GLU A 1 334 ? -2.184 10.590 24.808 1.00 88.00 334 GLU A CA 1
ATOM 2713 C C . GLU A 1 334 ? -1.196 9.757 23.977 1.00 88.00 334 GLU A C 1
ATOM 2715 O O . GLU A 1 334 ? -0.159 10.270 23.550 1.00 88.00 334 GLU A O 1
ATOM 2720 N N . ASP A 1 335 ? -1.559 8.512 23.664 1.00 87.69 335 ASP A N 1
ATOM 2721 C CA . ASP A 1 335 ? -0.772 7.619 22.814 1.00 87.69 335 ASP A CA 1
ATOM 2722 C C . ASP A 1 335 ? -0.588 8.184 21.394 1.00 87.69 335 ASP A C 1
ATOM 2724 O O . ASP A 1 335 ? 0.500 8.108 20.820 1.00 87.69 335 ASP A O 1
ATOM 2728 N N . GLU A 1 336 ? -1.633 8.784 20.818 1.00 87.88 336 GLU A N 1
ATOM 2729 C CA . GLU A 1 336 ? -1.563 9.427 19.503 1.00 87.88 336 GLU A CA 1
ATOM 2730 C C . GLU A 1 336 ? -0.563 10.596 19.515 1.00 87.88 336 GLU A C 1
ATOM 2732 O O . GLU A 1 336 ? 0.311 10.692 18.647 1.00 87.88 336 GLU A O 1
ATOM 2737 N N . LEU A 1 337 ? -0.625 11.454 20.538 1.00 81.06 337 LEU A N 1
ATOM 2738 C CA . LEU A 1 337 ? 0.318 12.560 20.714 1.00 81.06 337 LEU A CA 1
ATOM 2739 C C . LEU A 1 337 ? 1.761 12.062 20.842 1.00 81.06 337 LEU A C 1
ATOM 2741 O O . LEU A 1 337 ? 2.666 12.627 20.220 1.00 81.06 337 LEU A O 1
ATOM 2745 N N . ASP A 1 338 ? 1.991 10.999 21.609 1.00 87.31 338 ASP A N 1
ATOM 2746 C CA . ASP A 1 338 ? 3.321 10.413 21.773 1.00 87.31 338 ASP A CA 1
ATOM 2747 C C . ASP A 1 338 ? 3.819 9.719 20.498 1.00 87.31 338 ASP A C 1
ATOM 2749 O O . ASP A 1 338 ? 5.026 9.716 20.217 1.00 87.31 338 ASP A O 1
ATOM 2753 N N . ALA A 1 339 ? 2.918 9.184 19.672 1.00 87.44 339 ALA A N 1
ATOM 2754 C CA . ALA A 1 339 ? 3.256 8.692 18.342 1.00 87.44 339 ALA A CA 1
ATOM 2755 C C . ALA A 1 339 ? 3.742 9.829 17.434 1.00 87.44 339 ALA A C 1
ATOM 2757 O O . ALA A 1 339 ? 4.803 9.700 16.815 1.00 87.44 339 ALA A O 1
ATOM 2758 N N . PHE A 1 340 ? 3.027 10.959 17.402 1.00 83.81 340 PHE A N 1
ATOM 2759 C CA . PHE A 1 340 ? 3.412 12.132 16.609 1.00 83.81 340 PHE A CA 1
ATOM 2760 C C . PHE A 1 340 ? 4.703 12.790 17.100 1.00 83.81 340 PHE A C 1
ATOM 2762 O O . PHE A 1 340 ? 5.518 13.217 16.278 1.00 83.81 340 PHE A O 1
ATOM 2769 N N . ARG A 1 341 ? 4.936 12.840 18.417 1.00 81.81 341 ARG A N 1
ATOM 2770 C CA . ARG A 1 341 ? 6.216 13.295 18.990 1.00 81.81 341 ARG A CA 1
ATOM 2771 C C . ARG A 1 341 ? 7.367 12.416 18.517 1.00 81.81 341 ARG A C 1
ATOM 2773 O O . ARG A 1 341 ? 8.309 12.922 17.917 1.00 81.81 341 ARG A O 1
ATOM 2780 N N . SER A 1 342 ? 7.229 11.101 18.684 1.00 84.69 342 SER A N 1
ATOM 2781 C CA . SER A 1 342 ? 8.243 10.133 18.249 1.00 84.69 342 SER A CA 1
ATOM 2782 C C . SER A 1 342 ? 8.502 10.221 16.743 1.00 84.69 342 SER A C 1
ATOM 2784 O O . SER A 1 342 ? 9.647 10.185 16.300 1.00 84.69 342 SER A O 1
ATOM 2786 N N . TYR A 1 343 ? 7.440 10.390 15.951 1.00 83.94 343 TYR A N 1
ATOM 2787 C CA . TYR A 1 343 ? 7.539 10.548 14.502 1.00 83.94 343 TYR A CA 1
ATOM 2788 C C . TYR A 1 343 ? 8.352 11.795 14.136 1.00 83.94 343 TYR A C 1
ATOM 2790 O O . TYR A 1 343 ? 9.287 11.730 13.339 1.00 83.94 343 TYR A O 1
ATOM 2798 N N . LYS A 1 344 ? 8.025 12.930 14.762 1.00 79.50 344 LYS A N 1
ATOM 2799 C CA . LYS A 1 344 ? 8.717 14.204 14.555 1.00 79.50 344 LYS A CA 1
ATOM 2800 C C . LYS A 1 344 ? 10.198 14.117 14.927 1.00 79.50 344 LYS A C 1
ATOM 2802 O O . LYS A 1 344 ? 11.029 14.665 14.205 1.00 79.50 344 LYS A O 1
ATOM 2807 N N . ASP A 1 345 ? 10.530 13.428 16.013 1.00 82.56 345 ASP A N 1
ATOM 2808 C CA . ASP A 1 345 ? 11.914 13.267 16.464 1.00 82.56 345 ASP A CA 1
ATOM 2809 C C . ASP A 1 345 ? 12.751 12.461 15.465 1.00 82.56 345 ASP A C 1
ATOM 2811 O O . ASP A 1 345 ? 13.879 12.849 15.152 1.00 82.56 345 ASP A O 1
ATOM 2815 N N . VAL A 1 346 ? 12.185 11.385 14.906 1.00 78.88 346 VAL A N 1
ATOM 2816 C CA . VAL A 1 346 ? 12.836 10.596 13.850 1.00 78.88 346 VAL A CA 1
ATOM 2817 C C . VAL A 1 346 ? 13.111 11.465 12.631 1.00 78.88 346 VAL A C 1
ATOM 2819 O O . VAL A 1 346 ? 14.259 11.558 12.206 1.00 78.88 346 VAL A O 1
ATOM 2822 N N . VAL A 1 347 ? 12.083 12.148 12.123 1.00 76.31 347 VAL A N 1
ATOM 2823 C CA . VAL A 1 347 ? 12.190 12.999 10.933 1.00 76.31 347 VAL A CA 1
ATOM 2824 C C . VAL A 1 347 ? 13.251 14.087 11.130 1.00 76.31 347 VAL A C 1
ATOM 2826 O O . VAL A 1 347 ? 14.143 14.235 10.297 1.00 76.31 347 VAL A O 1
ATOM 2829 N N . ASN A 1 348 ? 13.222 14.805 12.257 1.00 73.94 348 ASN A N 1
ATOM 2830 C CA . ASN A 1 348 ? 14.191 15.865 12.550 1.00 73.94 348 ASN A CA 1
ATOM 2831 C C . ASN A 1 348 ? 15.630 15.344 12.618 1.00 73.94 348 ASN A C 1
ATOM 2833 O O . ASN A 1 348 ? 16.530 15.957 12.046 1.00 73.94 348 ASN A O 1
ATOM 2837 N N . ARG A 1 349 ? 15.850 14.209 13.293 1.00 75.75 349 ARG A N 1
ATOM 2838 C CA . ARG A 1 349 ? 17.179 13.598 13.402 1.00 75.75 349 ARG A CA 1
ATOM 2839 C C . ARG A 1 349 ? 17.711 13.174 12.037 1.00 75.75 349 ARG A C 1
ATOM 2841 O O . ARG A 1 349 ? 18.855 13.480 11.718 1.00 75.75 349 ARG A O 1
ATOM 2848 N N . THR A 1 350 ? 16.878 12.535 11.217 1.00 68.06 350 THR A N 1
ATOM 2849 C CA . THR A 1 350 ? 17.251 12.121 9.859 1.00 68.06 350 THR A CA 1
ATOM 2850 C C . THR A 1 350 ? 17.661 13.320 9.001 1.00 68.06 350 THR A C 1
ATOM 2852 O O . THR A 1 350 ? 18.663 13.253 8.288 1.00 68.06 350 THR A O 1
ATOM 2855 N N . PHE A 1 351 ? 16.953 14.449 9.113 1.00 63.72 351 PHE A N 1
ATOM 2856 C CA . PHE A 1 351 ? 17.342 15.684 8.431 1.00 63.72 351 PHE A CA 1
ATOM 2857 C C . PHE A 1 351 ? 18.686 16.235 8.929 1.00 63.72 351 PHE A C 1
ATOM 2859 O O . PHE A 1 351 ? 19.535 16.570 8.103 1.00 63.72 351 PHE A O 1
ATOM 2866 N N . SER A 1 352 ? 18.926 16.293 10.241 1.00 62.06 352 SER A N 1
ATOM 2867 C CA . SER A 1 352 ? 20.203 16.777 10.790 1.00 62.06 352 SER A CA 1
ATOM 2868 C C . SER A 1 352 ? 21.397 15.909 10.373 1.00 62.06 352 SER A C 1
ATOM 2870 O O . SER A 1 352 ? 22.399 16.435 9.893 1.00 62.06 352 SER A O 1
ATOM 2872 N N . GLU A 1 353 ? 21.267 14.584 10.458 1.00 60.56 353 GLU A N 1
ATOM 2873 C CA . GLU A 1 353 ? 22.329 13.641 10.081 1.00 60.56 353 GLU A CA 1
ATOM 2874 C C . GLU A 1 353 ? 22.638 13.685 8.573 1.00 60.56 353 GLU A C 1
ATOM 2876 O O . GLU A 1 353 ? 23.796 13.553 8.169 1.00 60.56 353 GLU A O 1
ATOM 2881 N N . SER A 1 354 ? 21.629 13.942 7.729 1.00 56.12 354 SER A N 1
ATOM 2882 C CA . SER A 1 354 ? 21.824 14.094 6.281 1.00 56.12 354 SER A CA 1
ATOM 2883 C C . SER A 1 354 ? 22.656 15.332 5.912 1.00 56.12 354 SER A C 1
ATOM 2885 O O . SER A 1 354 ? 23.489 15.268 5.005 1.00 56.12 354 SER A O 1
ATOM 2887 N N . ILE A 1 355 ? 22.491 16.441 6.644 1.00 54.09 355 ILE A N 1
ATOM 2888 C CA . ILE A 1 355 ? 23.233 17.693 6.430 1.00 54.09 355 ILE A CA 1
ATOM 2889 C C . ILE A 1 355 ? 24.692 17.539 6.884 1.00 54.09 355 ILE A C 1
ATOM 2891 O O . ILE A 1 355 ? 25.613 17.928 6.158 1.00 54.09 355 ILE A O 1
ATOM 2895 N N . ASP A 1 356 ? 24.921 16.911 8.039 1.00 48.28 356 ASP A N 1
ATOM 2896 C CA . ASP A 1 356 ? 26.268 16.696 8.579 1.00 48.28 356 ASP A CA 1
ATOM 2897 C C . ASP A 1 356 ? 27.075 15.690 7.733 1.00 48.28 356 ASP A C 1
ATOM 2899 O O . ASP A 1 356 ? 28.267 15.902 7.464 1.00 48.28 356 ASP A O 1
ATOM 2903 N N . GLY A 1 357 ? 26.419 14.641 7.221 1.00 47.88 357 GLY A N 1
ATOM 2904 C CA . GLY A 1 357 ? 27.004 13.668 6.292 1.00 47.88 357 GLY A CA 1
ATOM 2905 C C . GLY A 1 357 ? 27.407 14.271 4.938 1.00 47.88 357 GLY A C 1
ATOM 2906 O O . GLY A 1 357 ? 28.464 13.943 4.396 1.00 47.88 357 GLY A O 1
ATOM 2907 N N . LEU A 1 358 ? 26.622 15.218 4.414 1.00 41.72 358 LEU A N 1
ATOM 2908 C CA . LEU A 1 358 ? 26.972 15.971 3.202 1.00 41.72 358 LEU A CA 1
ATOM 2909 C C . LEU A 1 358 ? 28.155 16.926 3.441 1.00 41.72 358 LEU A C 1
ATOM 2911 O O . LEU A 1 358 ? 29.033 17.038 2.585 1.00 41.72 358 LEU A O 1
ATOM 2915 N N . SER A 1 359 ? 28.238 17.574 4.610 1.00 41.22 359 SER A N 1
ATOM 2916 C CA . SER A 1 359 ? 29.352 18.486 4.930 1.00 41.22 359 SER A CA 1
ATOM 2917 C C . SER A 1 359 ? 30.704 17.763 5.044 1.00 41.22 359 SER A C 1
ATOM 2919 O O . SER A 1 359 ? 31.725 18.251 4.553 1.00 41.22 359 SER A O 1
ATOM 2921 N N . SER A 1 360 ? 30.709 16.557 5.620 1.00 40.94 360 SER A N 1
ATOM 2922 C CA . SER A 1 360 ? 31.909 15.730 5.797 1.00 40.94 360 SER A CA 1
ATOM 2923 C C . SER A 1 360 ? 32.373 15.075 4.490 1.00 40.94 360 SER A C 1
ATOM 2925 O O . SER A 1 360 ? 33.577 14.995 4.237 1.00 40.94 360 SER A O 1
ATOM 2927 N N . SER A 1 361 ? 31.439 14.710 3.604 1.00 42.12 361 SER A N 1
ATOM 2928 C CA . SER A 1 361 ? 31.725 14.264 2.233 1.00 42.12 361 SER A CA 1
ATOM 2929 C C . SER A 1 361 ? 32.386 15.352 1.376 1.00 42.12 361 SER A C 1
ATOM 2931 O O . SER A 1 361 ? 33.244 15.031 0.553 1.00 42.12 361 SER A O 1
ATOM 2933 N N . ILE A 1 362 ? 32.018 16.624 1.567 1.00 43.91 362 ILE A N 1
ATOM 2934 C CA . ILE A 1 362 ? 32.570 17.755 0.804 1.00 43.91 362 ILE A CA 1
ATOM 2935 C C . ILE A 1 362 ? 33.936 18.195 1.363 1.00 43.91 362 ILE A C 1
ATOM 2937 O O . ILE A 1 362 ? 34.816 18.573 0.593 1.00 43.91 362 ILE A O 1
ATOM 2941 N N . MET A 1 363 ? 34.169 18.089 2.678 1.00 37.78 363 MET A N 1
ATOM 2942 C CA . MET A 1 363 ? 35.471 18.423 3.287 1.00 37.78 363 MET A CA 1
ATOM 2943 C C . MET A 1 363 ? 36.532 17.307 3.185 1.00 37.78 363 MET A C 1
ATOM 2945 O O . MET A 1 363 ? 37.712 17.568 3.420 1.00 37.78 363 MET A O 1
ATOM 2949 N N . GLY A 1 364 ? 36.150 16.079 2.815 1.00 37.00 364 GLY A N 1
ATOM 2950 C CA . GLY A 1 364 ? 37.065 14.937 2.666 1.00 37.00 364 GLY A CA 1
ATOM 2951 C C . GLY A 1 364 ? 37.878 14.903 1.362 1.00 37.00 364 GLY A C 1
ATOM 2952 O O . GLY A 1 364 ? 38.862 14.168 1.276 1.00 37.00 364 GLY A O 1
ATOM 2953 N N . ALA A 1 365 ? 37.525 15.706 0.354 1.00 36.94 365 ALA A N 1
ATOM 2954 C CA . ALA A 1 365 ? 38.265 15.792 -0.904 1.00 36.94 365 ALA A CA 1
ATOM 2955 C C . ALA A 1 365 ? 39.429 16.794 -0.792 1.00 36.94 365 ALA A C 1
ATOM 2957 O O . ALA A 1 365 ? 39.376 17.904 -1.320 1.00 36.94 365 ALA A O 1
ATOM 2958 N N . LYS A 1 366 ? 40.513 16.413 -0.101 1.00 32.22 366 LYS A N 1
ATOM 2959 C CA . LYS A 1 366 ? 41.793 17.119 -0.266 1.00 32.22 366 LYS A CA 1
ATOM 2960 C C . LYS A 1 366 ? 42.301 16.875 -1.694 1.00 32.22 366 LYS A C 1
ATOM 2962 O O . LYS A 1 366 ? 42.459 15.712 -2.064 1.00 32.22 366 LYS A O 1
ATOM 2967 N N . PRO A 1 367 ? 42.607 17.917 -2.485 1.00 32.25 367 PRO A N 1
ATOM 2968 C CA . PRO A 1 367 ? 43.276 17.725 -3.760 1.00 32.25 367 PRO A CA 1
ATOM 2969 C C . PRO A 1 367 ? 44.700 17.238 -3.479 1.00 32.25 367 PRO A C 1
ATOM 2971 O O . PRO A 1 367 ? 45.528 17.970 -2.933 1.00 32.25 367 PRO A O 1
ATOM 2974 N N . SER A 1 368 ? 44.985 15.984 -3.815 1.00 29.70 368 SER A N 1
ATOM 2975 C CA . SER A 1 368 ? 46.353 15.490 -3.909 1.00 29.70 368 SER A CA 1
ATOM 2976 C C . SER A 1 368 ? 46.978 16.093 -5.165 1.00 29.70 368 SER A C 1
ATOM 2978 O O . SER A 1 368 ? 46.831 15.552 -6.258 1.00 29.70 368 SER A O 1
ATOM 2980 N N . TYR A 1 369 ? 47.627 17.244 -5.009 1.00 34.69 369 TYR A N 1
ATOM 2981 C CA . TYR A 1 369 ? 48.597 17.725 -5.981 1.00 34.69 369 TYR A CA 1
ATOM 2982 C C . TYR A 1 369 ? 49.895 16.947 -5.782 1.00 34.69 369 TYR A C 1
ATOM 2984 O O . TYR A 1 369 ? 50.576 17.152 -4.777 1.00 34.69 369 TYR A O 1
ATOM 2992 N N . LEU A 1 370 ? 50.209 16.079 -6.739 1.00 35.31 370 LEU A N 1
ATOM 2993 C CA . LEU A 1 370 ? 51.564 15.838 -7.229 1.00 35.31 370 LEU A CA 1
ATOM 2994 C C . LEU A 1 370 ? 51.495 15.646 -8.742 1.00 35.31 370 LEU A C 1
ATOM 2996 O O . LEU A 1 370 ? 50.624 14.862 -9.184 1.00 35.31 370 LEU A O 1
#